Protein AF-A0A3C0ATE6-F1 (afdb_monomer)

Mean predicted aligned error: 11.16 Å

Sequence (190 aa):
MNSSKSEDTSKSQNDAAHDKGTESKNDERPTLEDTAKYHVSAQSYEFDLPQYWQDRVIVQVNGDDVTILSKSYPDTDNPVCSISVSEGPQPQNAGDVATSIMGYVTLGNSHVEVWAHRYPVISAMGMASGQSDLRSDAEYTELTDLQSGGTLDFATSRSTIDGGGSSSDNSAFTIDTWLKDNLVSSIRAK

Foldseek 3Di:
DDDDDDDDDDDDDDDDDDDDDDDDDDPDDDDPVRQVVQWADAQWKIFGAFPLCVVQWDWDHDHQKIFIDGPVCRPFPATLKIKGKAFAQDDDFDDDLFKGFLDWAGPDRIIITIIHGLLLLCVQLVDPPVRVTQPDPVSSQSSLCSLQVNPDGSVVQNVQAHNVSDGPVSRSCSSSVSCCVRTNVGMDTD

pLDDT: mean 81.38, std 22.45, range [28.83, 98.31]

Nearest PDB structures (foldseek):
  2fpo-assembly4_D  TM=6.717E-01  e=5.814E+00  Escherichia coli K-12
  5kcv-assembly1_A  TM=4.196E-01  e=1.787E+00  Homo sapiens
  6m1c-assembly1_A  TM=5.791E-01  e=4.871E+00  Mycobacterium tuberculosis H37Rv
  7nh5-assembly1_A  TM=3.446E-01  e=3.847E+00  Homo sapiens

Structure (mmCIF, N/CA/C/O backbone):
data_AF-A0A3C0ATE6-F1
#
_entry.id   AF-A0A3C0ATE6-F1
#
loop_
_atom_site.group_PDB
_atom_site.id
_atom_site.type_symbol
_atom_site.label_atom_id
_atom_site.label_alt_id
_atom_site.label_comp_id
_atom_site.label_asym_id
_atom_site.label_entity_id
_atom_site.label_seq_id
_atom_site.pdbx_PDB_ins_code
_atom_site.Cartn_x
_atom_site.Cartn_y
_atom_site.Cartn_z
_atom_site.occupancy
_atom_site.B_iso_or_equiv
_atom_site.auth_seq_id
_atom_site.auth_comp_id
_atom_site.auth_asym_id
_atom_site.auth_atom_id
_atom_site.pdbx_PDB_model_num
ATOM 1 N N . MET A 1 1 ? -49.475 -44.911 -62.677 1.00 38.72 1 MET A N 1
ATOM 2 C CA . MET A 1 1 ? -49.400 -46.333 -62.282 1.00 38.72 1 MET A CA 1
ATOM 3 C C . MET A 1 1 ? -48.915 -46.379 -60.846 1.00 38.72 1 MET A C 1
ATOM 5 O O . MET A 1 1 ? -47.929 -45.727 -60.538 1.00 38.72 1 MET A O 1
ATOM 9 N N . ASN A 1 2 ? -49.701 -47.027 -59.988 1.00 28.83 2 ASN A N 1
ATOM 10 C CA . ASN A 1 2 ? -49.488 -47.182 -58.548 1.00 28.83 2 ASN A CA 1
ATOM 11 C C . ASN A 1 2 ? -48.486 -48.308 -58.227 1.00 28.83 2 ASN A C 1
ATOM 13 O O . ASN A 1 2 ? -48.253 -49.161 -59.080 1.00 28.83 2 ASN A O 1
ATOM 17 N N . SER A 1 3 ? -48.085 -48.338 -56.944 1.00 31.28 3 SER A N 1
ATOM 18 C CA . SER A 1 3 ? -47.514 -49.447 -56.141 1.00 31.28 3 SER A CA 1
ATOM 19 C C . SER A 1 3 ? -45.985 -49.538 -56.061 1.00 31.28 3 SER A C 1
ATOM 21 O O . SER A 1 3 ? -45.320 -49.468 -57.081 1.00 31.28 3 SER A O 1
ATOM 23 N N . SER A 1 4 ? -45.343 -49.764 -54.904 1.00 36.06 4 SER A N 1
ATOM 24 C CA . SER A 1 4 ? -45.764 -49.997 -53.502 1.00 36.06 4 SER A CA 1
ATOM 25 C C . SER A 1 4 ? -44.503 -50.038 -52.596 1.00 36.06 4 SER A C 1
ATOM 27 O O . SER A 1 4 ? -43.468 -50.442 -53.106 1.00 36.06 4 SER A O 1
ATOM 29 N N . LYS A 1 5 ? -44.645 -49.667 -51.299 1.00 33.09 5 LYS A N 1
ATOM 30 C CA . LYS A 1 5 ? -44.064 -50.220 -50.023 1.00 33.09 5 LYS A CA 1
ATOM 31 C C . LYS A 1 5 ? -42.644 -50.863 -50.028 1.00 33.09 5 LYS A C 1
ATOM 33 O O . LYS A 1 5 ? -42.325 -51.606 -50.936 1.00 33.09 5 LYS A O 1
ATOM 38 N N . SER A 1 6 ? -41.764 -50.760 -49.019 1.00 35.47 6 SER A N 1
ATOM 39 C CA . SER A 1 6 ? -41.908 -50.660 -47.547 1.00 35.47 6 SER A CA 1
ATOM 40 C C . SER A 1 6 ? -40.532 -50.403 -46.877 1.00 35.47 6 SER A C 1
ATOM 42 O O . SER A 1 6 ? -39.499 -50.546 -47.523 1.00 35.47 6 SER A O 1
ATOM 44 N N . GLU A 1 7 ? -40.580 -50.042 -45.591 1.00 33.47 7 GLU A N 1
ATOM 45 C CA . GLU A 1 7 ? -39.533 -49.736 -44.590 1.00 33.47 7 GLU A CA 1
ATOM 46 C C . GLU A 1 7 ? -38.420 -50.800 -44.407 1.00 33.47 7 GLU A C 1
ATOM 48 O O . GLU A 1 7 ? -38.700 -51.978 -44.609 1.00 33.47 7 GLU A O 1
ATOM 53 N N . ASP A 1 8 ? -37.205 -50.410 -43.961 1.00 32.47 8 ASP A N 1
ATOM 54 C CA . ASP A 1 8 ? -36.683 -50.746 -42.609 1.00 32.47 8 ASP A CA 1
ATOM 55 C C . ASP A 1 8 ? -35.335 -50.050 -42.224 1.00 32.47 8 ASP A C 1
ATOM 57 O O . ASP A 1 8 ? -34.417 -49.905 -43.028 1.00 32.47 8 ASP A O 1
ATOM 61 N N . THR A 1 9 ? -35.305 -49.616 -40.959 1.00 30.70 9 THR A N 1
ATOM 62 C CA . THR A 1 9 ? -34.272 -49.276 -39.943 1.00 30.70 9 THR A CA 1
ATOM 63 C C . THR A 1 9 ? -32.760 -48.981 -40.185 1.00 30.70 9 THR A C 1
ATOM 65 O O . THR A 1 9 ? -31.970 -49.796 -40.643 1.00 30.70 9 THR A O 1
ATOM 68 N N . SER A 1 10 ? -32.353 -47.847 -39.574 1.00 31.83 10 SER A N 1
ATOM 69 C CA . SER A 1 10 ? -31.260 -47.633 -38.583 1.00 31.83 10 SER A CA 1
ATOM 70 C C . SER A 1 10 ? -29.764 -47.803 -38.926 1.00 31.83 10 SER A C 1
ATOM 72 O O . SER A 1 10 ? -29.248 -48.916 -38.919 1.00 31.83 10 SER A O 1
ATOM 74 N N . LYS A 1 11 ? -29.002 -46.688 -38.893 1.00 33.38 11 LYS A N 1
ATOM 75 C CA . LYS A 1 11 ? -27.969 -46.425 -37.852 1.00 33.38 11 LYS A CA 1
ATOM 76 C C . LYS A 1 11 ? -27.355 -45.014 -37.917 1.00 33.38 11 LYS A C 1
ATOM 78 O O . LYS A 1 11 ? -27.115 -44.476 -38.989 1.00 33.38 11 LYS A O 1
ATOM 83 N N . SER A 1 12 ? -27.110 -44.475 -36.721 1.00 32.69 12 SER A N 1
ATOM 84 C CA . SER A 1 12 ? -26.551 -43.167 -36.354 1.00 32.69 12 SER A CA 1
ATOM 85 C C . SER A 1 12 ? -25.208 -42.798 -36.983 1.00 32.69 12 SER A C 1
ATOM 87 O O . SER A 1 12 ? -24.355 -43.668 -37.121 1.00 32.69 12 SER A O 1
ATOM 89 N N . GLN A 1 13 ? -24.958 -41.489 -37.114 1.00 37.25 13 GLN A N 1
ATOM 90 C CA . GLN A 1 13 ? -23.873 -40.808 -36.388 1.00 37.25 13 GLN A CA 1
ATOM 91 C C . GLN A 1 13 ? -24.081 -39.281 -36.378 1.00 37.25 13 GLN A C 1
ATOM 93 O O . GLN A 1 13 ? -24.443 -38.682 -37.386 1.00 37.25 13 GLN A O 1
ATOM 98 N N . ASN A 1 14 ? -23.927 -38.713 -35.179 1.00 34.38 14 ASN A N 1
ATOM 99 C CA . ASN A 1 14 ? -24.046 -37.301 -34.812 1.00 34.38 14 ASN A CA 1
ATOM 100 C C . ASN A 1 14 ? -22.953 -36.445 -35.475 1.00 34.38 14 ASN A C 1
ATOM 102 O O . ASN A 1 14 ? -21.889 -36.974 -35.776 1.00 34.38 14 ASN A O 1
ATOM 106 N N . ASP A 1 15 ? -23.181 -35.133 -35.623 1.00 34.69 15 ASP A N 1
ATOM 107 C CA . ASP A 1 15 ? -22.420 -34.137 -34.847 1.00 34.69 15 ASP A CA 1
ATOM 108 C C . ASP A 1 15 ? -22.812 -32.674 -35.135 1.00 34.69 15 ASP A C 1
ATOM 110 O O . ASP A 1 15 ? -23.184 -32.295 -36.244 1.00 34.69 15 ASP A O 1
ATOM 114 N N . ALA A 1 16 ? -22.640 -31.877 -34.073 1.00 34.94 16 ALA A N 1
ATOM 115 C CA . ALA A 1 16 ? -22.492 -30.422 -34.005 1.00 34.94 16 ALA A CA 1
ATOM 116 C C . ALA A 1 16 ? -23.750 -29.533 -34.124 1.00 34.94 16 ALA A C 1
ATOM 118 O O . ALA A 1 16 ? -23.984 -28.852 -35.122 1.00 34.94 16 ALA A O 1
ATOM 119 N N . ALA A 1 17 ? -24.478 -29.419 -33.007 1.00 38.34 17 ALA A N 1
ATOM 120 C CA . ALA A 1 17 ? -25.226 -28.208 -32.676 1.00 38.34 17 ALA A CA 1
ATOM 121 C C . ALA A 1 17 ? -24.254 -27.140 -32.138 1.00 38.34 17 ALA A C 1
ATOM 123 O O . ALA A 1 17 ? -23.516 -27.380 -31.183 1.00 38.34 17 ALA A O 1
ATOM 124 N N . HIS A 1 18 ? -24.244 -25.970 -32.774 1.00 35.81 18 HIS A N 1
ATOM 125 C CA . HIS A 1 18 ? -23.476 -24.801 -32.359 1.00 35.81 18 HIS A CA 1
ATOM 126 C C . HIS A 1 18 ? -24.368 -23.943 -31.450 1.00 35.81 18 HIS A C 1
ATOM 128 O O . HIS A 1 18 ? -25.185 -23.167 -31.941 1.00 35.81 18 HIS A O 1
ATOM 134 N N . ASP A 1 19 ? -24.246 -24.126 -30.135 1.00 37.75 19 ASP A N 1
ATOM 135 C CA . ASP A 1 19 ? -24.840 -23.240 -29.133 1.00 37.75 19 ASP A CA 1
ATOM 136 C C . ASP A 1 19 ? -23.789 -22.205 -28.712 1.00 37.75 19 ASP A C 1
ATOM 138 O O . ASP A 1 19 ? -22.764 -22.542 -28.116 1.00 37.75 19 ASP A O 1
ATOM 142 N N . LYS A 1 20 ? -24.000 -20.943 -29.093 1.00 37.31 20 LYS A N 1
ATOM 143 C CA . LYS A 1 20 ? -23.197 -19.815 -28.612 1.00 37.31 20 LYS A CA 1
ATOM 144 C C . LYS A 1 20 ? -23.871 -19.247 -27.370 1.00 37.31 20 LYS A C 1
ATOM 146 O O . LYS A 1 20 ? -24.631 -18.282 -27.451 1.00 37.31 20 LYS A O 1
ATOM 151 N N . GLY A 1 21 ? -23.530 -19.830 -26.223 1.00 31.42 21 GLY A N 1
ATOM 152 C CA . GLY A 1 21 ? -23.703 -19.197 -24.923 1.00 31.42 21 GLY A CA 1
ATOM 153 C C . GLY A 1 21 ? -22.921 -17.886 -24.889 1.00 31.42 21 GLY A C 1
ATOM 154 O O . GLY A 1 21 ? -21.708 -17.855 -25.085 1.00 31.42 21 GLY A O 1
ATOM 155 N N . THR A 1 22 ? -23.643 -16.788 -24.706 1.00 37.97 22 THR A N 1
ATOM 156 C CA . THR A 1 22 ? -23.067 -15.470 -24.446 1.00 37.97 22 THR A CA 1
ATOM 157 C C . THR A 1 22 ? -22.770 -15.425 -22.950 1.00 37.97 22 THR A C 1
ATOM 159 O O . THR A 1 22 ? -23.700 -15.395 -22.149 1.00 37.97 22 THR A O 1
ATOM 162 N N . GLU A 1 23 ? -21.494 -15.500 -22.568 1.00 39.03 23 GLU A N 1
ATOM 163 C CA . GLU A 1 23 ? -21.057 -15.321 -21.180 1.00 39.03 23 GLU A CA 1
ATOM 164 C C . GLU A 1 23 ? -21.339 -13.879 -20.745 1.00 39.03 23 GLU A C 1
ATOM 166 O O . GLU A 1 23 ? -20.642 -12.932 -21.116 1.00 39.03 23 GLU A O 1
ATOM 171 N N . SER A 1 24 ? -22.404 -13.712 -19.963 1.00 40.03 24 SER A N 1
ATOM 172 C CA . SER A 1 24 ? -22.599 -12.533 -19.128 1.00 40.03 24 SER A CA 1
ATOM 173 C C . SER A 1 24 ? -21.487 -12.493 -18.084 1.00 40.03 24 SER A C 1
ATOM 175 O O . SER A 1 24 ? -21.339 -13.423 -17.294 1.00 40.03 24 SER A O 1
ATOM 177 N N . LYS A 1 25 ? -20.719 -11.402 -18.069 1.00 42.59 25 LYS A N 1
ATOM 178 C CA . LYS A 1 25 ? -19.847 -11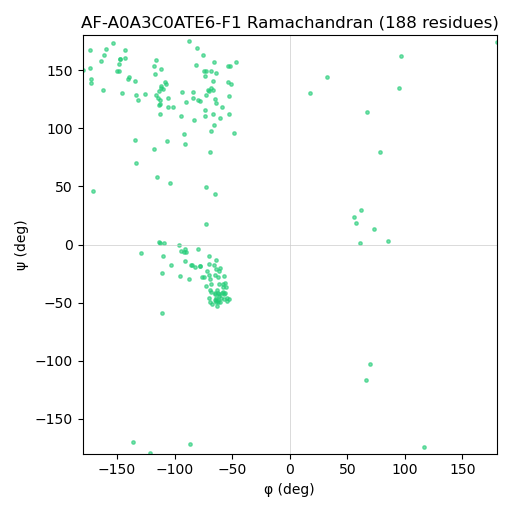.053 -16.946 1.00 42.59 25 LYS A CA 1
ATOM 179 C C . LYS A 1 25 ? -20.728 -10.866 -15.710 1.00 42.59 25 LYS A C 1
ATOM 181 O O . LYS A 1 25 ? -21.499 -9.911 -15.650 1.00 42.59 25 LYS A O 1
ATOM 186 N N . ASN A 1 26 ? -20.651 -11.799 -14.767 1.00 41.31 26 ASN A N 1
ATOM 187 C CA . ASN A 1 26 ? -21.273 -11.647 -13.461 1.00 41.31 26 ASN A CA 1
ATOM 188 C C . ASN A 1 26 ? -20.455 -10.637 -12.646 1.00 41.31 26 ASN A C 1
ATOM 190 O O . ASN A 1 26 ? -19.341 -10.939 -12.228 1.00 41.31 26 ASN A O 1
ATOM 194 N N . ASP A 1 27 ? -21.029 -9.460 -12.400 1.00 49.81 27 ASP A N 1
ATOM 195 C CA . ASP A 1 27 ? -20.698 -8.646 -11.227 1.00 49.81 27 ASP A CA 1
ATOM 196 C C . ASP A 1 27 ? -21.244 -9.377 -9.987 1.00 49.81 27 ASP A C 1
ATOM 198 O O . ASP A 1 27 ? -22.347 -9.102 -9.504 1.00 49.81 27 ASP A O 1
ATOM 202 N N . GLU A 1 28 ? -20.519 -10.388 -9.508 1.00 48.12 28 GLU A N 1
ATOM 203 C CA . GLU A 1 28 ? -20.866 -11.088 -8.272 1.00 48.12 28 GLU A CA 1
ATOM 204 C C . GLU A 1 28 ? -20.544 -10.196 -7.069 1.00 48.12 28 GLU A C 1
ATOM 206 O O . GLU A 1 28 ? -19.393 -9.849 -6.806 1.00 48.12 28 GLU A O 1
ATOM 211 N N . ARG A 1 29 ? -21.588 -9.804 -6.328 1.00 54.31 29 ARG A N 1
ATOM 212 C CA . ARG A 1 29 ? -21.411 -9.176 -5.015 1.00 54.31 29 ARG A CA 1
ATOM 213 C C . ARG A 1 29 ? -20.819 -10.218 -4.056 1.00 54.31 29 ARG A C 1
ATOM 215 O O . ARG A 1 29 ? -21.373 -11.317 -4.000 1.00 54.31 29 ARG A O 1
ATOM 222 N N . PRO A 1 30 ? -19.771 -9.881 -3.283 1.00 54.59 30 PRO A N 1
ATOM 223 C CA . PRO A 1 30 ? -19.161 -10.806 -2.331 1.00 54.59 30 PRO A CA 1
ATOM 224 C C . PRO A 1 30 ? -20.200 -11.387 -1.362 1.00 54.59 30 PRO A C 1
ATOM 226 O O . PRO A 1 30 ? -21.095 -10.665 -0.906 1.00 54.59 30 PRO A O 1
ATOM 229 N N . THR A 1 31 ? -20.098 -12.678 -1.037 1.00 53.50 31 THR A N 1
ATOM 230 C CA . THR A 1 31 ? -20.972 -13.301 -0.030 1.00 53.50 31 THR A CA 1
ATOM 231 C C . THR A 1 31 ? -20.558 -12.895 1.391 1.00 53.50 31 THR A C 1
ATOM 233 O O . THR A 1 31 ? -19.443 -12.429 1.613 1.00 53.50 31 THR A O 1
ATOM 236 N N . LEU A 1 32 ? -21.441 -13.087 2.383 1.00 54.31 32 LEU A N 1
ATOM 237 C CA . LEU A 1 32 ? -21.128 -12.789 3.792 1.00 54.31 32 LEU A CA 1
ATOM 238 C C . LEU A 1 32 ? -19.949 -13.626 4.328 1.00 54.31 32 LEU A C 1
ATOM 240 O O . LEU A 1 32 ? -19.160 -13.147 5.144 1.00 54.31 32 LEU A O 1
ATOM 244 N N . GLU A 1 33 ? -19.810 -14.867 3.856 1.00 52.78 33 GLU A N 1
ATOM 245 C CA . GLU A 1 33 ? -18.693 -15.747 4.217 1.00 52.78 33 GLU A CA 1
ATOM 246 C C . GLU A 1 33 ? -17.382 -15.297 3.560 1.00 52.78 33 GLU A C 1
ATOM 248 O O . GLU A 1 33 ? -16.335 -15.335 4.211 1.00 52.78 33 GLU A O 1
ATOM 253 N N . ASP A 1 34 ? -17.445 -14.788 2.325 1.00 51.72 34 ASP A N 1
ATOM 254 C CA . ASP A 1 34 ? -16.293 -14.167 1.669 1.00 51.72 34 ASP A CA 1
ATOM 255 C C . ASP A 1 34 ? -15.880 -12.902 2.426 1.00 51.72 34 ASP A C 1
ATOM 257 O O . ASP A 1 34 ? -14.724 -12.776 2.812 1.00 51.72 34 ASP A O 1
ATOM 261 N N . THR A 1 35 ? -16.816 -12.011 2.774 1.00 55.50 35 THR A N 1
ATOM 262 C CA . THR A 1 35 ? -16.484 -10.803 3.553 1.00 55.50 35 THR A CA 1
ATOM 263 C C . THR A 1 35 ? -15.832 -11.118 4.899 1.00 55.50 35 THR A C 1
ATOM 265 O O . THR A 1 35 ? -14.900 -10.426 5.290 1.00 55.50 35 THR A O 1
ATO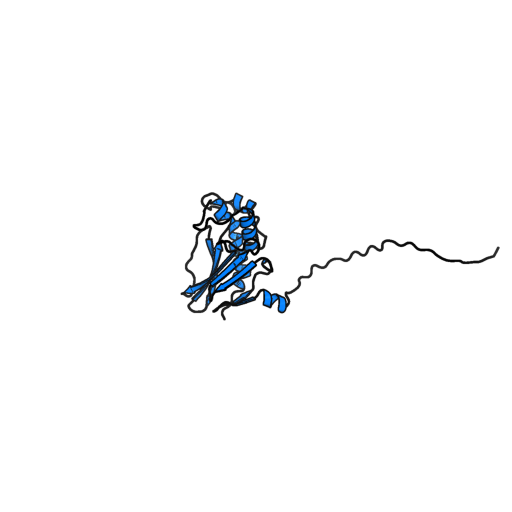M 268 N N . ALA A 1 36 ? -16.236 -12.191 5.588 1.00 58.16 36 ALA A N 1
ATOM 269 C CA . ALA A 1 36 ? -15.652 -12.563 6.878 1.00 58.16 36 ALA A CA 1
ATOM 270 C C . ALA A 1 36 ? -14.199 -13.065 6.773 1.00 58.16 36 ALA A C 1
ATOM 272 O O . ALA A 1 36 ? -13.425 -12.873 7.708 1.00 58.16 36 ALA A O 1
ATOM 273 N N . LYS A 1 37 ? -13.803 -13.682 5.649 1.00 65.62 37 LYS A N 1
ATOM 274 C CA . LYS A 1 37 ? -12.405 -14.087 5.399 1.00 65.62 37 LYS A CA 1
ATOM 275 C C . LYS A 1 37 ? -11.474 -12.912 5.119 1.00 65.62 37 LYS A C 1
ATOM 277 O O . LYS A 1 37 ? -10.266 -13.047 5.296 1.00 65.62 37 LYS A O 1
ATOM 282 N N . TYR A 1 38 ? -12.028 -11.794 4.669 1.00 84.19 38 TYR A N 1
ATOM 283 C CA . TYR A 1 38 ? -11.270 -10.611 4.268 1.00 84.19 38 TYR A CA 1
ATOM 284 C C . TYR A 1 38 ? -11.427 -9.453 5.250 1.00 84.19 38 TYR A C 1
ATOM 286 O O . TYR A 1 38 ? -10.830 -8.400 5.052 1.00 84.19 38 TYR A O 1
ATOM 294 N N . HIS A 1 39 ? -12.182 -9.663 6.325 1.00 95.19 39 HIS A N 1
ATOM 295 C CA . HIS A 1 39 ? -12.329 -8.714 7.406 1.00 95.19 39 HIS A CA 1
ATOM 296 C C . HIS A 1 39 ? -11.176 -8.843 8.409 1.00 95.19 39 HIS A C 1
ATOM 298 O O . HIS A 1 39 ? -10.922 -9.920 8.953 1.00 95.19 39 HIS A O 1
ATOM 304 N N . VAL A 1 40 ? -10.492 -7.735 8.686 1.00 96.38 40 VAL A N 1
ATOM 305 C CA . VAL A 1 40 ? -9.402 -7.649 9.660 1.00 96.38 40 VAL A CA 1
ATOM 306 C C . VAL A 1 40 ? -9.847 -6.769 10.820 1.00 96.38 40 VAL A C 1
ATOM 308 O O . VAL A 1 40 ? -10.201 -5.608 10.638 1.00 96.38 40 VAL A O 1
ATOM 311 N N . SER A 1 41 ? -9.778 -7.311 12.034 1.00 96.81 41 SER A N 1
ATOM 312 C CA . SER A 1 41 ? -10.093 -6.585 13.265 1.00 96.81 41 SER A CA 1
ATOM 313 C C . SER A 1 41 ? -8.827 -6.406 14.106 1.00 96.81 41 SER A C 1
ATOM 315 O O . SER A 1 41 ? -8.334 -7.377 14.684 1.00 96.81 41 SER A O 1
ATOM 317 N N . ALA A 1 42 ? -8.360 -5.164 14.234 1.00 97.38 42 ALA A N 1
ATOM 318 C CA . ALA A 1 42 ? -7.327 -4.745 15.178 1.00 97.38 42 ALA A CA 1
ATOM 319 C C . ALA A 1 42 ? -7.947 -4.393 16.551 1.00 97.38 42 ALA A C 1
ATOM 321 O O . ALA A 1 42 ? -9.126 -4.670 16.823 1.00 97.38 42 ALA A O 1
ATOM 322 N N . GLN A 1 43 ? -7.152 -3.825 17.460 1.00 97.31 43 GLN A N 1
ATOM 323 C CA . GLN A 1 43 ? -7.611 -3.482 18.808 1.00 97.31 43 GLN A CA 1
ATOM 324 C C . GLN A 1 43 ? -8.658 -2.352 18.799 1.00 97.31 43 GLN A C 1
ATOM 326 O O . GLN A 1 43 ? -9.731 -2.533 19.377 1.00 97.31 43 GLN A O 1
ATOM 331 N N . SER A 1 44 ? -8.380 -1.229 18.135 1.00 97.00 44 SER A N 1
ATOM 332 C CA . SER A 1 44 ? -9.217 -0.013 18.132 1.00 97.00 44 SER A CA 1
ATOM 333 C C . SER A 1 44 ? -9.929 0.274 16.805 1.00 97.00 44 SER A C 1
ATOM 335 O O . SER A 1 44 ? -10.810 1.132 16.746 1.00 97.00 44 SER A O 1
ATOM 337 N N . TYR A 1 45 ? -9.581 -0.453 15.746 1.00 97.81 45 TYR A N 1
ATOM 338 C CA . TYR A 1 45 ? -10.171 -0.303 14.421 1.00 97.81 45 TYR A CA 1
ATOM 339 C C . TYR A 1 45 ? -10.320 -1.651 13.723 1.00 97.81 45 TYR A C 1
ATOM 341 O O . TYR A 1 45 ? -9.772 -2.674 14.138 1.00 97.81 45 TYR A O 1
ATOM 349 N N . GLU A 1 46 ? -11.081 -1.647 12.646 1.00 97.94 46 GLU A N 1
ATOM 350 C CA . GLU A 1 46 ? -11.255 -2.785 11.761 1.00 97.94 46 GLU A CA 1
ATOM 351 C C . GL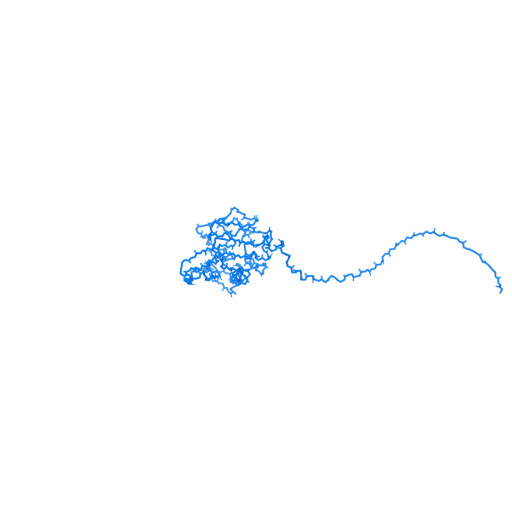U A 1 46 ? -11.363 -2.301 10.313 1.00 97.94 46 GLU A C 1
ATOM 353 O O . GLU A 1 46 ? -11.604 -1.119 10.059 1.00 97.94 46 GLU A O 1
ATOM 358 N N . PHE A 1 47 ? -11.133 -3.192 9.358 1.00 97.44 47 PHE A N 1
ATOM 359 C CA . PHE A 1 47 ? -11.153 -2.869 7.935 1.00 97.44 47 PHE A CA 1
ATOM 360 C C . PHE A 1 47 ? -11.355 -4.125 7.093 1.00 97.44 47 PHE A C 1
ATOM 362 O O . PHE A 1 47 ? -11.255 -5.245 7.595 1.00 97.44 47 PHE A O 1
ATOM 369 N N . ASP A 1 48 ? -11.636 -3.935 5.810 1.00 96.31 48 ASP A N 1
ATOM 370 C CA . ASP A 1 48 ? -11.795 -5.032 4.861 1.00 96.31 48 ASP A CA 1
ATOM 371 C C . ASP A 1 48 ? -10.639 -4.994 3.859 1.00 96.31 48 ASP A C 1
ATOM 373 O O . ASP A 1 48 ? -10.261 -3.935 3.358 1.00 96.31 48 ASP A O 1
ATOM 377 N N . LEU A 1 49 ? -10.035 -6.149 3.583 1.00 96.50 49 LEU A N 1
ATOM 378 C CA . LEU A 1 49 ? -8.961 -6.240 2.602 1.00 96.50 49 LEU A CA 1
ATOM 379 C C . LEU A 1 49 ? -9.508 -5.946 1.196 1.00 96.50 49 LEU A C 1
ATOM 381 O O . LEU A 1 49 ? -10.582 -6.449 0.843 1.00 96.50 49 LEU A O 1
ATOM 385 N N . PRO A 1 50 ? -8.749 -5.221 0.352 1.00 95.94 50 PRO A N 1
ATOM 386 C CA . PRO A 1 50 ? -9.070 -5.071 -1.059 1.00 95.94 50 PRO A CA 1
ATOM 387 C C . PRO A 1 50 ? -9.319 -6.424 -1.728 1.00 95.94 50 PRO A C 1
ATOM 389 O O . PRO A 1 50 ? -8.546 -7.368 -1.549 1.00 95.94 50 PRO A O 1
ATOM 392 N N . GLN A 1 51 ? -10.344 -6.508 -2.580 1.00 93.00 51 GLN A N 1
ATOM 393 C CA . GLN A 1 51 ? -10.664 -7.745 -3.302 1.00 93.00 51 GLN A CA 1
ATOM 394 C C . GLN A 1 51 ? -9.472 -8.266 -4.128 1.00 93.00 51 GLN A C 1
ATOM 396 O O . GLN A 1 51 ? -9.265 -9.469 -4.238 1.00 93.00 51 GLN A O 1
ATOM 401 N N . TYR A 1 52 ? -8.638 -7.370 -4.663 1.00 96.25 52 TYR A N 1
ATOM 402 C CA . TYR A 1 52 ? -7.445 -7.747 -5.427 1.00 96.25 52 TYR A CA 1
ATOM 403 C C . TYR A 1 52 ? -6.383 -8.497 -4.598 1.00 96.25 52 TYR A C 1
ATOM 405 O O . TYR A 1 52 ? -5.534 -9.193 -5.153 1.00 96.25 52 TYR A O 1
ATOM 413 N N . TRP A 1 53 ? -6.414 -8.369 -3.270 1.00 96.56 53 TRP A N 1
ATOM 414 C CA . TRP A 1 53 ? -5.470 -9.020 -2.355 1.00 96.56 53 TRP A CA 1
ATOM 415 C C . TRP A 1 53 ? -5.928 -10.397 -1.882 1.00 96.56 53 TRP A C 1
ATOM 417 O O . TRP A 1 53 ? -5.161 -11.096 -1.212 1.00 96.56 53 TRP A O 1
ATOM 427 N N . GLN A 1 54 ? -7.155 -10.801 -2.217 1.00 89.44 54 GLN A N 1
ATOM 428 C CA . GLN A 1 54 ? -7.718 -12.079 -1.793 1.00 89.44 54 GLN A CA 1
ATOM 429 C C . GLN A 1 54 ? -6.778 -13.234 -2.157 1.00 89.44 54 GLN A C 1
ATOM 431 O O . GLN A 1 54 ? -6.302 -13.338 -3.283 1.00 89.44 54 GLN A O 1
ATOM 436 N N . ASP A 1 55 ? -6.466 -14.067 -1.162 1.00 90.69 55 ASP A N 1
ATOM 437 C CA . ASP A 1 55 ? -5.548 -15.215 -1.240 1.00 90.69 55 ASP A CA 1
ATOM 438 C C . ASP A 1 55 ? -4.082 -14.914 -1.615 1.00 90.69 55 ASP A C 1
ATOM 440 O O . ASP A 1 55 ? -3.260 -15.841 -1.646 1.00 90.69 55 ASP A O 1
ATOM 444 N N . ARG A 1 56 ? -3.726 -13.638 -1.816 1.00 96.12 56 ARG A N 1
ATOM 445 C CA . ARG A 1 56 ? -2.382 -13.177 -2.200 1.00 96.12 56 ARG A CA 1
ATOM 446 C C . ARG A 1 56 ? -1.573 -12.577 -1.060 1.00 96.12 56 ARG A C 1
ATOM 448 O O . ARG A 1 56 ? -0.354 -12.485 -1.181 1.00 96.12 56 ARG A O 1
ATOM 455 N N . VAL A 1 57 ? -2.220 -12.185 0.035 1.00 96.44 57 VAL A N 1
ATOM 456 C CA . VAL A 1 57 ? -1.553 -11.539 1.174 1.00 96.44 57 VAL A CA 1
ATOM 457 C C . VAL A 1 57 ? -1.627 -12.369 2.451 1.00 96.44 57 VAL A C 1
ATOM 459 O O . VAL A 1 57 ? -2.491 -13.232 2.617 1.00 96.44 57 VAL A O 1
ATOM 462 N N . ILE A 1 58 ? -0.704 -12.086 3.364 1.00 94.56 58 ILE A N 1
ATOM 463 C CA . ILE A 1 58 ? -0.714 -12.540 4.753 1.00 94.56 58 ILE A CA 1
ATOM 464 C C . ILE A 1 58 ? -0.908 -11.303 5.627 1.00 94.56 58 ILE A C 1
ATOM 466 O O . ILE A 1 58 ? -0.213 -10.305 5.450 1.00 94.56 58 ILE A O 1
ATOM 470 N N . VAL A 1 59 ? -1.838 -11.381 6.577 1.00 95.25 59 VAL A N 1
ATOM 471 C CA . VAL A 1 59 ? -2.102 -10.310 7.543 1.00 95.25 59 VAL A CA 1
ATOM 472 C C . VAL A 1 59 ? -1.539 -10.710 8.898 1.00 95.25 59 VAL A C 1
ATOM 474 O O . VAL A 1 59 ? -1.869 -11.775 9.421 1.00 95.25 59 VAL A O 1
ATOM 477 N N . GLN A 1 60 ? -0.709 -9.849 9.475 1.00 95.06 60 GLN A N 1
ATOM 478 C CA . GLN A 1 60 ? -0.196 -9.988 10.834 1.00 95.06 60 GLN A CA 1
ATOM 479 C C . GLN A 1 60 ? -0.779 -8.866 11.690 1.00 95.06 60 GLN A C 1
ATOM 481 O O . GLN A 1 60 ? -0.583 -7.699 11.371 1.00 95.06 60 GLN A O 1
ATOM 486 N N . VAL A 1 61 ? -1.498 -9.214 12.759 1.00 96.62 61 VAL A N 1
ATOM 487 C CA . VAL A 1 61 ? -2.128 -8.251 13.678 1.00 96.62 61 VAL A CA 1
ATOM 488 C C . VAL A 1 61 ? -1.468 -8.357 15.049 1.00 96.62 61 VAL A C 1
ATOM 490 O O . VAL A 1 61 ? -1.431 -9.441 15.635 1.00 96.62 61 VAL A O 1
ATOM 493 N N . ASN A 1 62 ? -0.988 -7.235 15.578 1.00 96.56 62 ASN A N 1
ATOM 494 C CA . ASN A 1 62 ? -0.432 -7.101 16.919 1.00 96.56 62 ASN A CA 1
ATOM 495 C C . ASN A 1 62 ? -0.999 -5.843 17.599 1.00 96.56 62 ASN A C 1
ATOM 497 O O . ASN A 1 62 ? -0.450 -4.751 17.486 1.00 96.56 62 ASN A O 1
ATOM 501 N N . GLY A 1 63 ? -2.120 -5.995 18.308 1.00 97.06 63 GLY A N 1
ATOM 502 C CA . GLY A 1 63 ? -2.817 -4.853 18.902 1.00 97.06 63 GLY A CA 1
ATOM 503 C C . GLY A 1 63 ? -3.386 -3.931 17.822 1.00 97.06 63 GLY A C 1
ATOM 504 O O . GLY A 1 63 ? -4.270 -4.346 17.073 1.00 97.06 63 GLY A O 1
ATOM 505 N N . ASP A 1 64 ? -2.894 -2.693 17.770 1.00 97.50 64 ASP A N 1
ATOM 506 C CA . ASP A 1 64 ? -3.242 -1.696 16.748 1.00 97.50 64 ASP A CA 1
ATOM 507 C C . ASP A 1 64 ? -2.255 -1.655 15.567 1.00 97.50 64 ASP A C 1
ATOM 509 O O . ASP A 1 64 ? -2.524 -0.980 14.572 1.00 97.50 64 ASP A O 1
ATOM 513 N N . ASP A 1 65 ? -1.160 -2.415 15.639 1.00 97.50 65 ASP A N 1
ATOM 514 C CA . ASP A 1 65 ? -0.196 -2.549 14.551 1.00 97.50 65 ASP A CA 1
ATOM 515 C C . ASP A 1 65 ? -0.586 -3.723 13.649 1.00 97.50 65 ASP A C 1
ATOM 517 O O . ASP A 1 65 ? -0.710 -4.869 14.095 1.00 97.50 65 ASP A O 1
ATOM 521 N N . VAL A 1 66 ? -0.775 -3.447 12.363 1.00 97.81 66 VAL A N 1
ATOM 522 C CA . VAL A 1 66 ? -1.102 -4.442 11.343 1.00 97.81 66 VAL A CA 1
ATOM 523 C C . VAL A 1 66 ? -0.106 -4.356 10.197 1.00 97.81 66 VAL A C 1
ATOM 525 O O . VAL A 1 66 ? 0.109 -3.296 9.616 1.00 97.81 66 VAL A O 1
ATOM 528 N N . THR A 1 67 ? 0.465 -5.496 9.823 1.00 96.50 67 THR A N 1
ATOM 529 C CA . THR A 1 67 ? 1.388 -5.619 8.691 1.00 96.50 67 THR A CA 1
ATOM 530 C C . THR A 1 67 ? 0.774 -6.514 7.624 1.00 96.50 67 THR A C 1
ATOM 532 O O . THR A 1 67 ? 0.339 -7.632 7.916 1.00 96.50 67 THR A O 1
ATOM 535 N N . ILE A 1 68 ? 0.754 -6.034 6.379 1.00 97.06 68 ILE A N 1
ATOM 536 C CA . ILE A 1 68 ? 0.287 -6.786 5.212 1.00 97.06 68 ILE A CA 1
ATOM 537 C C . ILE A 1 68 ? 1.498 -7.213 4.386 1.00 97.06 68 ILE A C 1
ATOM 539 O O . ILE A 1 68 ? 2.238 -6.374 3.876 1.00 97.06 68 ILE A O 1
ATOM 543 N N . LEU A 1 69 ? 1.693 -8.519 4.235 1.00 95.75 69 LEU A N 1
ATOM 544 C CA . LEU A 1 69 ? 2.814 -9.114 3.505 1.00 95.75 69 LE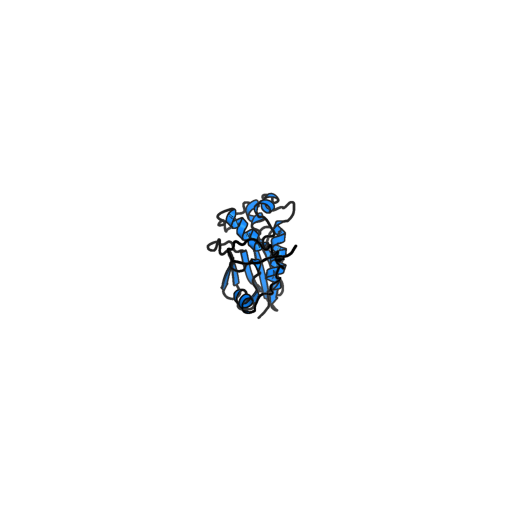U A CA 1
ATOM 545 C C . LEU A 1 69 ? 2.325 -9.804 2.231 1.00 95.75 69 LEU A C 1
ATOM 547 O O . LEU A 1 69 ? 1.213 -10.336 2.199 1.00 95.75 69 LEU A O 1
ATOM 551 N N . SER A 1 70 ? 3.167 -9.863 1.198 1.00 95.62 70 SER A N 1
ATOM 552 C CA . SER A 1 70 ? 2.905 -10.746 0.059 1.00 95.62 70 SER A CA 1
ATOM 553 C C . SER A 1 70 ? 3.050 -12.201 0.499 1.00 95.62 70 SER A C 1
ATOM 555 O O . SER A 1 70 ? 4.026 -12.582 1.141 1.00 95.62 70 SER A O 1
ATOM 557 N N . LYS A 1 71 ? 2.109 -13.058 0.108 1.00 95.38 71 LYS A N 1
ATOM 558 C CA . LYS A 1 71 ? 2.208 -14.504 0.334 1.00 95.38 71 LYS A CA 1
ATOM 559 C C . LYS A 1 71 ? 3.290 -15.156 -0.532 1.00 95.38 71 LYS A C 1
ATOM 561 O O . LYS A 1 71 ? 3.823 -16.194 -0.149 1.00 95.38 71 LYS A O 1
ATOM 566 N N . SER A 1 72 ? 3.608 -14.554 -1.680 1.00 94.69 72 SER A N 1
ATOM 567 C CA . SER A 1 72 ? 4.682 -14.996 -2.581 1.00 94.69 72 SER A CA 1
ATOM 568 C C . SER A 1 72 ? 6.069 -14.658 -2.027 1.00 94.69 72 SER A C 1
ATOM 570 O O . SER A 1 72 ? 7.030 -15.375 -2.302 1.00 94.69 72 SER A O 1
ATOM 572 N N . TYR A 1 73 ? 6.156 -13.602 -1.213 1.00 91.12 73 TYR A N 1
ATOM 573 C CA . TYR A 1 73 ? 7.381 -13.143 -0.556 1.00 91.12 73 TYR A CA 1
ATOM 574 C C . TYR A 1 73 ? 7.110 -12.845 0.932 1.00 91.12 73 TYR A C 1
ATOM 576 O O . TYR A 1 73 ? 7.087 -11.683 1.329 1.00 91.12 73 TYR A O 1
ATOM 584 N N . PRO A 1 74 ? 6.866 -13.884 1.759 1.00 85.31 74 PRO A N 1
ATOM 585 C CA . PRO A 1 74 ? 6.391 -13.716 3.137 1.00 85.31 74 PRO A CA 1
ATOM 586 C C . PRO A 1 74 ? 7.503 -13.415 4.156 1.00 85.31 74 PRO A C 1
ATOM 588 O O . PRO A 1 74 ? 7.214 -12.931 5.245 1.00 85.31 74 PRO A O 1
ATOM 591 N N . ASP A 1 75 ? 8.762 -13.710 3.814 1.00 69.06 75 ASP A N 1
ATOM 592 C CA . ASP A 1 75 ? 9.925 -13.630 4.712 1.00 69.06 75 ASP A CA 1
ATOM 593 C C . ASP A 1 75 ? 10.779 -12.388 4.425 1.00 69.06 75 ASP A C 1
ATOM 595 O O . ASP A 1 75 ? 11.980 -12.499 4.120 1.00 69.06 75 ASP A O 1
ATOM 599 N N . THR A 1 76 ? 10.150 -11.214 4.404 1.00 66.25 76 THR A N 1
ATOM 600 C CA . THR A 1 76 ? 10.816 -9.972 4.005 1.00 66.25 76 THR A CA 1
ATOM 601 C C . THR A 1 76 ? 10.372 -8.820 4.902 1.00 66.25 76 THR A C 1
ATOM 603 O O . THR A 1 76 ? 9.205 -8.718 5.276 1.00 66.25 76 THR A O 1
ATOM 606 N N . ASP A 1 77 ? 11.306 -7.925 5.228 1.00 79.12 77 ASP A N 1
ATOM 607 C CA . ASP A 1 77 ? 11.033 -6.669 5.944 1.00 79.12 77 ASP A CA 1
ATOM 608 C C . ASP A 1 77 ? 10.315 -5.635 5.043 1.00 79.12 77 ASP A C 1
ATOM 610 O O . ASP A 1 77 ? 10.312 -4.439 5.334 1.00 79.12 77 ASP A O 1
ATOM 614 N N . ASN A 1 78 ? 9.722 -6.089 3.929 1.00 87.12 78 ASN A N 1
ATOM 615 C CA . ASN A 1 78 ? 9.151 -5.281 2.857 1.00 87.12 78 ASN A CA 1
ATOM 616 C C . ASN A 1 78 ? 7.641 -5.552 2.736 1.00 87.12 78 ASN A C 1
ATOM 618 O O . ASN A 1 78 ? 7.211 -6.347 1.895 1.00 87.12 78 ASN A O 1
ATOM 622 N N . PRO A 1 79 ? 6.816 -4.912 3.577 1.00 93.44 79 PRO A N 1
ATOM 623 C CA . PRO A 1 79 ? 5.380 -5.119 3.548 1.00 93.44 79 PRO A CA 1
ATOM 624 C C . PRO A 1 79 ? 4.721 -4.427 2.354 1.00 93.44 79 PRO A C 1
ATOM 626 O O . PRO A 1 79 ? 5.106 -3.333 1.954 1.00 93.44 79 PRO A O 1
ATOM 629 N N . VAL A 1 80 ? 3.623 -5.007 1.864 1.00 96.31 80 VAL A N 1
ATOM 630 C CA . VAL A 1 80 ? 2.713 -4.330 0.926 1.00 96.31 80 VAL A CA 1
ATOM 631 C C . VAL A 1 80 ? 2.263 -2.993 1.524 1.00 96.31 80 VAL A C 1
ATOM 633 O O . VAL A 1 80 ? 2.307 -1.962 0.855 1.00 96.31 80 VAL A O 1
ATOM 636 N N . CYS A 1 81 ? 1.875 -3.006 2.799 1.00 97.44 81 CYS A N 1
ATOM 637 C CA . CYS A 1 81 ? 1.678 -1.817 3.620 1.00 97.44 81 CYS A CA 1
ATOM 638 C C . CYS A 1 81 ? 1.698 -2.187 5.109 1.00 97.44 81 CYS A C 1
ATOM 640 O O . CYS A 1 81 ? 1.482 -3.345 5.484 1.00 97.44 81 CYS A O 1
ATOM 642 N N . SER A 1 82 ? 1.887 -1.186 5.960 1.00 97.12 82 SER A N 1
ATOM 643 C CA . SER A 1 82 ? 1.643 -1.271 7.398 1.00 97.12 82 SER A CA 1
ATOM 644 C C . SER A 1 82 ? 0.550 -0.292 7.811 1.00 97.12 82 SER A C 1
ATOM 646 O O . SER A 1 82 ? 0.302 0.718 7.150 1.00 97.12 82 SER A O 1
ATOM 648 N N . ILE A 1 83 ? -0.140 -0.622 8.894 1.00 98.06 83 ILE A N 1
ATOM 649 C CA . ILE A 1 83 ? -1.229 0.164 9.456 1.00 98.06 83 ILE A CA 1
ATOM 650 C C . ILE A 1 83 ? -0.994 0.256 10.958 1.00 98.06 83 ILE A C 1
ATOM 652 O O . ILE A 1 83 ? -0.780 -0.766 11.605 1.00 98.06 83 ILE A O 1
ATOM 656 N N . SER A 1 84 ? -1.015 1.458 11.516 1.00 96.56 84 SER A N 1
ATOM 657 C CA . SER A 1 84 ? -0.774 1.669 12.946 1.00 96.56 84 SER A CA 1
ATOM 658 C C . SER A 1 84 ? -1.574 2.851 13.467 1.00 96.56 84 SER A C 1
ATOM 660 O O . SER A 1 84 ? -1.990 3.724 12.702 1.00 96.56 84 SER A O 1
ATOM 662 N N . VAL A 1 85 ? -1.780 2.896 14.781 1.00 96.56 85 VAL A N 1
ATOM 663 C CA . VAL A 1 85 ? -2.417 4.036 15.446 1.00 96.56 85 VAL A CA 1
ATOM 664 C C . VAL A 1 85 ? -1.358 5.010 15.944 1.00 96.56 85 VAL A C 1
ATOM 666 O O . VAL A 1 85 ? -0.424 4.626 16.644 1.00 96.56 85 VAL A O 1
ATOM 669 N N . SER A 1 86 ? -1.561 6.283 15.624 1.00 94.62 86 SER A N 1
ATOM 670 C CA . SER A 1 86 ? -0.747 7.407 16.072 1.00 94.62 86 SER A CA 1
ATOM 671 C C . SER A 1 86 ? -1.587 8.364 16.925 1.00 94.62 86 SER A C 1
ATOM 673 O O . SER A 1 86 ? -2.791 8.542 16.716 1.00 94.62 86 SER A O 1
ATOM 675 N N . GLU A 1 87 ? -0.955 8.991 17.917 1.00 92.94 87 GLU A N 1
ATOM 676 C CA . GLU A 1 87 ? -1.605 9.967 18.798 1.00 92.94 87 GLU A CA 1
ATOM 677 C C . GLU A 1 87 ? -1.875 11.299 18.082 1.00 92.94 87 GLU A C 1
ATOM 679 O O . GLU A 1 87 ? -1.114 11.740 17.219 1.00 92.94 87 GLU A O 1
ATOM 684 N N . GLY A 1 88 ? -2.940 11.986 18.494 1.00 89.88 88 GLY A N 1
ATOM 685 C CA . GLY A 1 88 ? -3.386 13.246 17.903 1.00 89.88 88 GLY A CA 1
ATOM 686 C C . GLY A 1 88 ? -4.496 13.060 16.859 1.00 89.88 88 GLY A C 1
ATOM 687 O O . GLY A 1 88 ? -4.714 11.962 16.355 1.00 89.88 88 GLY A O 1
ATOM 688 N N . PRO A 1 89 ? -5.235 14.130 16.517 1.00 80.88 89 PRO A N 1
ATOM 689 C CA . PRO A 1 89 ? -6.430 14.014 15.677 1.00 80.88 89 PRO A CA 1
ATOM 690 C C . PRO A 1 89 ? -6.136 13.857 14.175 1.00 80.88 89 PRO A C 1
ATOM 692 O O . PRO A 1 89 ? -7.027 13.463 13.418 1.00 80.88 89 PRO A O 1
ATOM 695 N N . GLN A 1 90 ? -4.928 14.215 13.728 1.00 82.06 90 GLN A N 1
ATOM 696 C CA . GLN A 1 90 ? -4.505 14.180 12.326 1.00 82.06 90 GLN A CA 1
ATOM 697 C C . GLN A 1 90 ? -2.999 13.915 12.223 1.00 82.06 90 GLN A C 1
ATOM 699 O O . GLN A 1 90 ? -2.252 14.391 13.088 1.00 82.06 90 GLN A O 1
ATOM 704 N N . PRO A 1 91 ? -2.545 13.248 11.147 1.00 83.62 91 PRO A N 1
ATOM 705 C CA . PRO A 1 91 ? -1.128 13.056 10.906 1.00 83.62 91 PRO A CA 1
ATOM 706 C C . PRO A 1 91 ? -0.455 14.387 10.574 1.00 83.62 91 PRO A C 1
ATOM 708 O O . PRO A 1 91 ? -1.037 15.283 9.955 1.00 83.62 91 PRO A O 1
ATOM 711 N N . GLN A 1 92 ? 0.815 14.503 10.946 1.00 77.56 92 GLN A N 1
ATOM 712 C CA . GLN A 1 92 ? 1.704 15.463 10.298 1.00 77.56 92 GLN A CA 1
ATOM 713 C C . GLN A 1 92 ? 2.042 14.911 8.906 1.00 77.56 92 GLN A C 1
ATOM 715 O O . GLN A 1 92 ? 2.179 13.700 8.761 1.00 77.56 92 GLN A O 1
ATOM 720 N N . ASN A 1 93 ? 2.194 15.761 7.883 1.00 71.81 93 ASN A N 1
ATOM 721 C CA . ASN A 1 93 ? 2.718 15.300 6.590 1.00 71.81 93 ASN A CA 1
ATOM 722 C C . ASN A 1 93 ? 4.047 14.569 6.834 1.00 71.81 93 ASN A C 1
ATOM 724 O O . ASN A 1 93 ? 5.021 15.201 7.246 1.00 71.81 93 ASN A O 1
ATOM 728 N N . ALA A 1 94 ? 4.065 13.256 6.610 1.00 84.06 94 ALA A N 1
ATOM 729 C CA . ALA A 1 94 ? 5.186 12.401 6.961 1.00 84.06 94 ALA A CA 1
ATOM 730 C C . ALA A 1 94 ? 5.531 11.446 5.815 1.00 84.06 94 ALA A C 1
ATOM 732 O O . ALA A 1 94 ? 4.652 10.915 5.127 1.00 84.06 94 ALA A O 1
ATOM 733 N N . GLY A 1 95 ? 6.835 11.257 5.622 1.00 89.38 95 GLY A N 1
ATOM 734 C CA . GLY A 1 95 ? 7.404 10.460 4.544 1.00 89.38 95 GLY A CA 1
ATOM 735 C C . GLY A 1 95 ? 8.255 11.261 3.561 1.00 89.38 95 GLY A C 1
ATOM 736 O O . GLY A 1 95 ? 8.519 12.451 3.740 1.00 89.38 95 GLY A O 1
ATOM 737 N N . ASP A 1 96 ? 8.670 10.566 2.513 1.00 91.06 96 ASP A N 1
ATOM 738 C CA . ASP A 1 96 ? 9.403 11.055 1.357 1.00 91.06 96 ASP A CA 1
ATOM 739 C C . ASP A 1 96 ? 8.816 10.464 0.057 1.00 91.06 96 ASP A C 1
ATOM 741 O O . ASP A 1 96 ? 7.730 9.872 0.027 1.00 91.06 96 ASP A O 1
ATOM 745 N N . VAL A 1 97 ? 9.525 10.663 -1.055 1.00 91.38 97 VAL A N 1
ATOM 746 C CA . VAL A 1 97 ? 9.109 10.170 -2.375 1.00 91.38 97 VAL A CA 1
ATOM 747 C C . VAL A 1 97 ? 9.011 8.640 -2.436 1.00 91.38 97 VAL A C 1
ATOM 749 O O . VAL A 1 97 ? 8.189 8.104 -3.180 1.00 91.38 97 VAL A O 1
ATOM 752 N N . ALA A 1 98 ? 9.785 7.920 -1.628 1.00 91.38 98 ALA A N 1
ATOM 753 C CA . ALA A 1 98 ? 9.839 6.467 -1.622 1.00 91.38 98 ALA A CA 1
ATOM 754 C C . ALA A 1 98 ? 8.925 5.822 -0.580 1.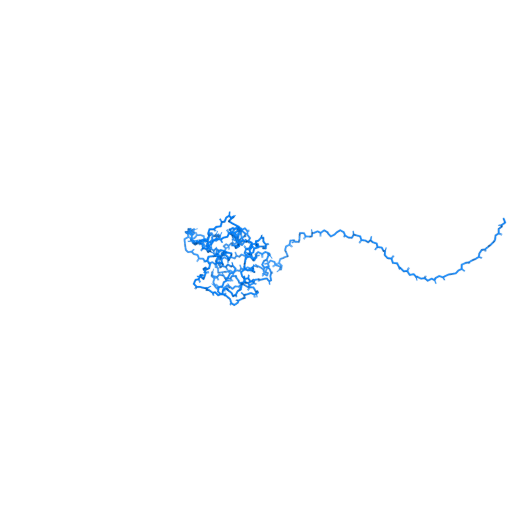00 91.38 98 ALA A C 1
ATOM 756 O O . ALA A 1 98 ? 8.503 4.692 -0.794 1.00 91.38 98 ALA A O 1
ATOM 757 N N . THR A 1 99 ? 8.612 6.488 0.530 1.00 92.56 99 THR A N 1
ATOM 758 C CA . THR A 1 99 ? 7.736 5.947 1.584 1.00 92.56 99 THR A CA 1
ATOM 759 C C . THR A 1 99 ? 6.923 7.061 2.213 1.00 92.56 99 THR A C 1
ATOM 761 O O . THR A 1 99 ? 7.491 8.059 2.641 1.00 92.56 99 THR A O 1
ATOM 764 N N . SER A 1 100 ? 5.609 6.900 2.338 1.00 94.25 100 SER A N 1
ATOM 765 C CA . SER A 1 100 ? 4.788 7.890 3.040 1.00 94.25 100 SER A CA 1
ATOM 766 C C . SER A 1 100 ? 3.526 7.296 3.640 1.00 94.25 100 SER A C 1
ATOM 768 O O . SER A 1 100 ? 3.166 6.145 3.382 1.00 94.25 100 SER A O 1
ATOM 770 N N . ILE A 1 101 ? 2.822 8.134 4.396 1.00 95.25 101 ILE A N 1
ATOM 771 C CA . ILE A 1 101 ? 1.414 7.916 4.714 1.00 95.25 101 ILE A CA 1
ATOM 772 C C . ILE A 1 101 ? 0.612 7.998 3.407 1.00 95.25 101 ILE A C 1
ATOM 774 O O . ILE A 1 101 ? 0.697 8.990 2.682 1.00 95.25 101 ILE A O 1
ATOM 778 N N . MET A 1 102 ? -0.162 6.957 3.114 1.00 95.00 102 MET A N 1
ATOM 779 C CA . MET A 1 102 ? -1.068 6.861 1.960 1.00 95.00 102 MET A CA 1
ATOM 780 C C . MET A 1 102 ? -2.447 7.442 2.282 1.00 95.00 102 MET A C 1
ATOM 782 O O . MET A 1 102 ? -3.139 7.997 1.428 1.00 95.00 102 MET A O 1
ATOM 786 N N . GLY A 1 103 ? -2.841 7.356 3.549 1.00 94.69 103 GLY A N 1
ATOM 787 C CA . GLY A 1 103 ? -4.050 7.961 4.078 1.00 94.69 103 GLY A CA 1
ATOM 788 C C . GLY A 1 103 ? -4.209 7.666 5.562 1.00 94.69 103 GLY A C 1
ATOM 789 O O . GLY A 1 103 ? -3.419 6.927 6.150 1.00 94.69 103 GLY A O 1
ATOM 790 N N . TYR A 1 104 ? -5.227 8.272 6.165 1.00 94.94 104 TYR A N 1
ATOM 791 C CA . TYR A 1 104 ? -5.507 8.119 7.585 1.00 94.94 104 TYR A CA 1
ATOM 792 C C . TYR A 1 104 ? -7.005 8.189 7.880 1.00 94.94 104 TYR A C 1
ATOM 794 O O . TYR A 1 104 ? -7.774 8.762 7.101 1.00 94.94 104 TYR A O 1
ATOM 802 N N . VAL A 1 105 ? -7.401 7.653 9.034 1.00 95.31 105 VAL A N 1
ATOM 803 C CA . VAL A 1 105 ? -8.761 7.742 9.582 1.00 95.31 105 VAL A CA 1
ATOM 804 C C . VAL A 1 105 ? -8.689 8.167 11.046 1.00 95.31 105 VAL A C 1
ATOM 806 O O . VAL A 1 105 ? -8.021 7.529 11.852 1.00 95.31 105 VAL A O 1
ATOM 809 N N . THR A 1 106 ? -9.372 9.251 11.412 1.00 94.31 106 THR A N 1
ATOM 810 C CA . THR A 1 106 ? -9.391 9.755 12.794 1.00 94.31 106 THR A CA 1
ATOM 811 C C . THR A 1 106 ? -10.205 8.839 13.719 1.00 94.31 106 THR A C 1
ATOM 813 O O . THR A 1 106 ? -11.347 8.498 13.416 1.00 94.31 106 THR A O 1
ATOM 816 N N . LEU A 1 107 ? -9.645 8.520 14.889 1.00 90.81 107 LEU A N 1
ATOM 817 C CA . LEU A 1 107 ? -10.241 7.746 15.985 1.00 90.81 107 LEU A CA 1
ATOM 818 C C . LEU A 1 107 ? -10.416 8.628 17.238 1.00 90.81 107 LEU A C 1
ATOM 820 O O . LEU A 1 107 ? -9.870 8.377 18.312 1.00 90.81 107 LEU A O 1
ATOM 824 N N . GLY A 1 108 ? -11.153 9.731 17.106 1.00 88.56 108 GLY A N 1
ATOM 825 C CA . GLY A 1 108 ? -11.292 10.712 18.185 1.00 88.56 108 GLY A CA 1
ATOM 826 C C . GLY A 1 108 ? -9.993 11.486 18.435 1.00 88.56 108 GLY A C 1
ATOM 827 O O . GLY A 1 108 ? -9.690 12.414 17.690 1.00 88.56 108 GLY A O 1
ATOM 828 N N . ASN A 1 109 ? -9.256 11.133 19.496 1.00 91.56 109 ASN A N 1
ATOM 82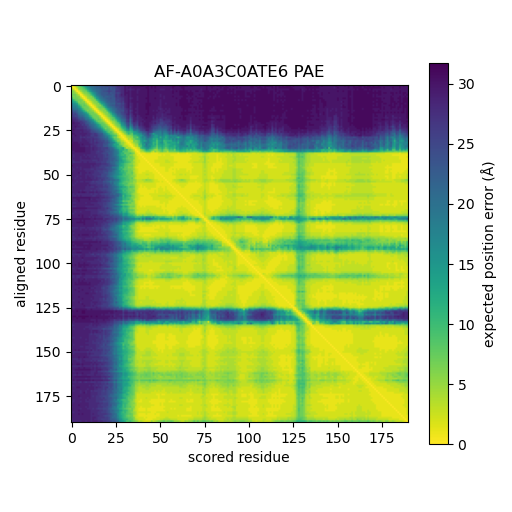9 C CA . ASN A 1 109 ? -8.001 11.804 19.875 1.00 91.56 109 ASN A CA 1
ATOM 830 C C . ASN A 1 109 ? -6.745 11.164 19.262 1.00 91.56 109 ASN A C 1
ATOM 832 O O . ASN A 1 109 ? -5.661 11.719 19.427 1.00 91.56 109 ASN A O 1
ATOM 836 N N . SER A 1 110 ? -6.890 10.031 18.579 1.00 94.62 110 SER A N 1
ATOM 837 C CA . SER A 1 110 ? -5.845 9.359 17.806 1.00 94.62 110 SER A CA 1
ATOM 838 C C . SER A 1 110 ? -6.281 9.224 16.342 1.00 94.62 110 SER A C 1
ATOM 840 O O . SER A 1 110 ? -7.366 9.674 15.954 1.00 94.62 110 SER A O 1
ATOM 842 N N . HIS A 1 111 ? -5.447 8.622 15.501 1.00 95.56 111 HIS A N 1
ATOM 843 C CA . HIS A 1 111 ? -5.778 8.293 14.116 1.00 95.56 111 HIS A CA 1
ATOM 844 C C . HIS A 1 111 ? -5.055 7.022 13.666 1.00 95.56 111 HIS A C 1
ATOM 846 O O . HIS A 1 111 ? -3.956 6.730 14.124 1.00 95.56 111 HIS A O 1
ATOM 852 N N . VAL A 1 112 ? -5.682 6.275 12.760 1.00 96.69 112 VAL A N 1
ATOM 853 C CA . VAL A 1 112 ? -5.061 5.164 12.033 1.00 96.69 112 VAL A CA 1
ATOM 854 C C . VAL A 1 112 ? -4.326 5.731 10.830 1.00 96.69 112 VAL A C 1
ATOM 856 O O . VAL A 1 112 ? -4.924 6.491 10.071 1.00 96.69 112 VAL A O 1
ATOM 859 N N . GLU A 1 113 ? -3.076 5.342 10.621 1.00 96.75 113 GLU A N 1
ATOM 860 C CA . GLU A 1 113 ? -2.277 5.683 9.445 1.00 96.75 113 GLU A CA 1
ATOM 861 C C . GLU A 1 113 ? -2.020 4.428 8.615 1.00 96.75 113 GLU A C 1
ATOM 863 O O . GLU A 1 113 ? -1.666 3.388 9.162 1.00 96.75 113 GLU A O 1
ATOM 868 N N . VAL A 1 114 ? -2.148 4.536 7.293 1.00 97.62 114 VAL A N 1
ATOM 869 C CA . VAL A 1 114 ? -1.667 3.515 6.357 1.00 97.62 114 VAL A CA 1
ATOM 870 C C . VAL A 1 114 ? -0.357 3.999 5.761 1.00 97.62 114 VAL A C 1
ATOM 872 O O . VAL A 1 114 ? -0.334 5.015 5.068 1.00 97.62 114 VAL A O 1
ATOM 875 N N . TRP A 1 115 ? 0.715 3.258 5.998 1.00 96.94 115 TRP A N 1
ATOM 876 C CA . TRP A 1 115 ? 2.049 3.515 5.476 1.00 96.94 115 TRP A CA 1
ATOM 877 C C . TRP A 1 115 ? 2.393 2.504 4.390 1.00 96.94 115 TRP A C 1
ATOM 879 O O . TRP A 1 115 ? 2.134 1.308 4.528 1.00 96.94 115 TRP A O 1
ATOM 889 N N . ALA A 1 116 ? 3.006 2.970 3.307 1.00 96.06 116 ALA A N 1
ATOM 890 C CA . ALA A 1 116 ? 3.518 2.072 2.284 1.00 96.06 116 ALA A CA 1
ATOM 891 C C . ALA A 1 116 ? 4.765 2.629 1.599 1.00 96.06 116 ALA A C 1
ATOM 893 O O . ALA A 1 116 ? 5.008 3.838 1.535 1.00 96.06 116 ALA A O 1
ATOM 894 N N . HIS A 1 117 ? 5.550 1.701 1.071 1.00 94.06 117 HIS A N 1
ATOM 895 C CA . HIS A 1 117 ? 6.651 1.981 0.167 1.00 94.06 117 HIS A CA 1
ATOM 896 C C . HIS A 1 117 ? 6.140 2.184 -1.262 1.00 94.06 117 HIS A C 1
ATOM 898 O O . HIS A 1 117 ? 5.125 1.616 -1.648 1.00 94.06 117 HIS A O 1
ATOM 904 N N . ARG A 1 118 ? 6.885 2.924 -2.079 1.00 94.81 118 ARG A N 1
ATOM 905 C CA . ARG A 1 118 ? 6.744 2.973 -3.537 1.00 94.81 118 ARG A CA 1
ATOM 906 C C . ARG A 1 118 ? 7.910 2.217 -4.146 1.00 94.81 118 ARG A C 1
ATOM 908 O O . ARG A 1 118 ? 8.963 2.783 -4.439 1.00 94.81 118 ARG A O 1
ATOM 915 N N . TYR A 1 119 ? 7.726 0.917 -4.325 1.00 94.19 119 TYR A N 1
ATOM 916 C CA . TYR A 1 119 ? 8.779 0.009 -4.778 1.00 94.19 119 TYR A CA 1
ATOM 917 C C . TYR A 1 119 ? 9.459 0.398 -6.106 1.00 94.19 119 TYR A C 1
ATOM 919 O O . TYR A 1 119 ? 10.686 0.280 -6.169 1.00 94.19 119 TYR A O 1
ATOM 927 N N . PRO A 1 120 ? 8.767 0.956 -7.125 1.00 94.75 120 PRO A N 1
ATOM 928 C CA . PRO A 1 120 ? 9.436 1.500 -8.311 1.00 94.75 120 PRO A CA 1
ATOM 929 C C . PRO A 1 120 ? 10.450 2.606 -7.980 1.00 94.75 120 PRO A C 1
ATOM 931 O O . PRO A 1 120 ? 11.553 2.613 -8.528 1.00 94.75 120 PRO A O 1
ATOM 934 N N . VAL A 1 121 ? 10.108 3.497 -7.040 1.00 93.88 121 VAL A N 1
ATOM 935 C CA . VAL A 1 121 ? 10.960 4.614 -6.597 1.00 93.88 121 VAL A CA 1
ATOM 936 C C . VAL A 1 121 ? 12.169 4.098 -5.824 1.00 93.88 121 VAL A C 1
ATOM 938 O O . VAL A 1 121 ? 13.298 4.448 -6.160 1.00 93.88 121 VAL A O 1
ATOM 941 N N . ILE A 1 122 ? 11.947 3.221 -4.838 1.00 91.25 122 ILE A N 1
ATOM 942 C CA . ILE A 1 122 ? 13.023 2.581 -4.057 1.00 91.25 122 ILE A CA 1
ATOM 943 C C . ILE A 1 122 ? 14.041 1.930 -4.998 1.00 91.25 122 ILE A C 1
ATOM 945 O O . ILE A 1 122 ? 15.247 2.158 -4.884 1.00 91.25 122 ILE A O 1
ATOM 949 N N . SER A 1 123 ? 13.540 1.181 -5.982 1.00 90.38 123 SER A N 1
ATOM 950 C CA . SER A 1 123 ? 14.369 0.481 -6.956 1.00 90.38 123 SER A CA 1
ATOM 951 C C . SER A 1 123 ? 15.169 1.430 -7.856 1.00 90.38 123 SER A C 1
ATOM 953 O O . SER A 1 123 ? 16.346 1.187 -8.135 1.00 90.38 123 SER A O 1
ATOM 955 N N . ALA A 1 124 ? 14.555 2.518 -8.330 1.00 91.19 124 ALA A N 1
ATOM 9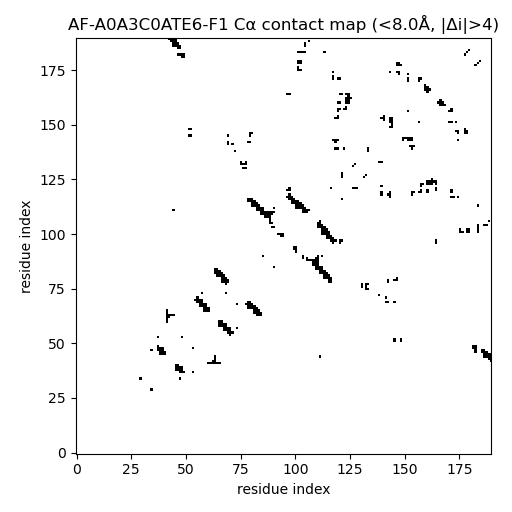56 C CA . ALA A 1 124 ? 15.206 3.502 -9.196 1.00 91.19 124 ALA A CA 1
ATOM 957 C C . ALA A 1 124 ? 16.296 4.300 -8.469 1.00 91.19 124 ALA A C 1
ATOM 959 O O . ALA A 1 124 ? 17.385 4.492 -9.010 1.00 91.19 124 ALA A O 1
ATOM 960 N N . MET A 1 125 ? 16.043 4.692 -7.219 1.00 88.06 125 MET A N 1
ATOM 961 C CA . MET A 1 125 ? 16.994 5.468 -6.423 1.00 88.06 125 MET A CA 1
ATOM 962 C C . MET A 1 125 ? 18.226 4.661 -6.002 1.00 88.06 125 MET A C 1
ATOM 964 O O . MET A 1 125 ? 19.171 5.217 -5.446 1.00 88.06 125 MET A O 1
ATOM 968 N N . GLY A 1 126 ? 18.218 3.337 -6.207 1.00 79.69 126 GLY A N 1
ATOM 969 C CA . GLY A 1 126 ? 19.231 2.456 -5.630 1.00 79.69 126 GLY A CA 1
ATOM 970 C C . GLY A 1 126 ? 19.280 2.581 -4.107 1.00 79.69 126 GLY A C 1
ATOM 971 O O . GLY A 1 126 ? 20.281 2.212 -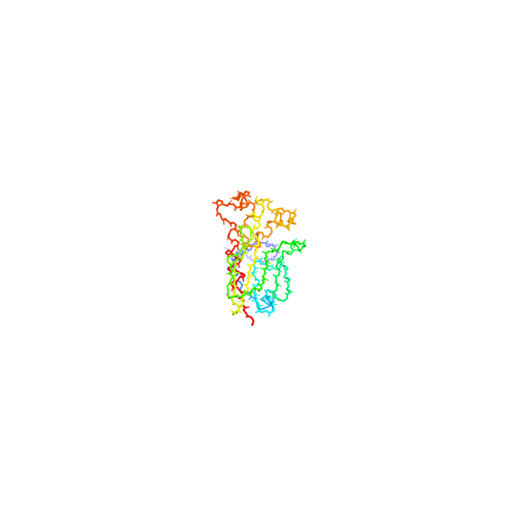3.489 1.00 79.69 126 GLY A O 1
ATOM 972 N N . MET A 1 127 ? 18.210 3.120 -3.509 1.00 66.62 127 MET A N 1
ATOM 973 C CA . MET A 1 127 ? 18.028 3.104 -2.080 1.00 66.62 127 MET A CA 1
ATOM 974 C C . MET A 1 127 ? 17.796 1.647 -1.737 1.00 66.62 127 MET A C 1
ATOM 976 O O . MET A 1 127 ? 16.686 1.132 -1.769 1.00 66.62 127 MET A O 1
ATOM 980 N N . ALA A 1 128 ? 18.870 1.003 -1.309 1.00 52.38 128 ALA A N 1
ATOM 981 C CA . ALA A 1 128 ? 18.752 0.377 -0.020 1.00 52.38 128 ALA A CA 1
ATOM 982 C C . ALA A 1 128 ? 18.151 1.446 0.913 1.00 52.38 128 ALA A C 1
ATOM 984 O O . ALA A 1 128 ? 18.876 2.273 1.465 1.00 52.38 128 ALA A O 1
ATOM 985 N N . SER A 1 129 ? 16.826 1.438 1.109 1.00 48.25 129 SER A N 1
ATOM 986 C CA . SER A 1 129 ? 16.299 1.798 2.427 1.00 48.25 129 SER A CA 1
ATOM 987 C C . SER A 1 129 ? 17.148 1.024 3.452 1.00 48.25 129 SER A C 1
ATOM 989 O O . SER A 1 129 ? 17.809 0.051 3.087 1.00 48.25 129 SER A O 1
ATOM 991 N N . GLY A 1 130 ? 17.245 1.435 4.714 1.00 46.53 130 GLY A N 1
ATOM 992 C CA . GLY A 1 130 ? 18.030 0.707 5.735 1.00 46.53 130 GLY A CA 1
ATOM 993 C C . GLY A 1 130 ? 17.489 -0.703 6.080 1.00 46.53 130 GLY A C 1
ATOM 994 O O . GLY A 1 130 ? 17.398 -1.038 7.251 1.00 46.53 130 GLY A O 1
ATOM 995 N N . GLN A 1 131 ? 17.112 -1.467 5.052 1.00 45.28 131 GLN A N 1
ATOM 996 C CA . GLN A 1 131 ? 16.188 -2.577 4.823 1.00 45.28 131 GLN A CA 1
ATOM 997 C C . GLN A 1 131 ? 16.473 -3.112 3.387 1.00 45.28 131 GLN A C 1
ATOM 999 O O . GLN A 1 131 ? 15.579 -3.258 2.556 1.00 45.28 131 GLN A O 1
ATOM 1004 N N . SER A 1 132 ? 17.744 -3.308 3.017 1.00 45.25 132 SER A N 1
ATOM 1005 C CA . SER A 1 132 ? 18.180 -3.716 1.667 1.00 45.25 132 SER A CA 1
ATOM 1006 C C . SER A 1 132 ? 17.872 -5.187 1.337 1.00 45.25 132 SER A C 1
ATOM 1008 O O . SER A 1 132 ? 18.758 -5.915 0.891 1.00 45.25 132 SER A O 1
ATOM 1010 N N . ASP A 1 133 ? 16.643 -5.634 1.571 1.00 56.06 133 ASP A N 1
ATOM 1011 C CA . ASP A 1 133 ? 16.297 -7.057 1.577 1.00 56.06 133 ASP A CA 1
ATOM 1012 C C . ASP A 1 133 ? 15.362 -7.470 0.439 1.00 56.06 133 ASP A C 1
ATOM 1014 O O . ASP A 1 133 ? 15.028 -8.649 0.339 1.00 56.06 133 ASP A O 1
ATOM 1018 N N . LEU A 1 134 ? 14.980 -6.548 -0.455 1.00 64.12 134 LEU A N 1
ATOM 1019 C CA . LEU A 1 134 ? 14.291 -6.926 -1.692 1.00 64.12 134 LEU A CA 1
ATOM 1020 C C . LEU A 1 134 ? 15.258 -7.716 -2.574 1.00 64.12 134 LEU A C 1
ATOM 1022 O O . LEU A 1 134 ? 16.259 -7.193 -3.071 1.00 64.12 134 LEU A O 1
ATOM 1026 N N . ARG A 1 135 ? 14.967 -9.003 -2.753 1.00 67.88 135 ARG A N 1
ATOM 1027 C CA . ARG A 1 135 ? 15.917 -9.993 -3.276 1.00 67.88 135 ARG A CA 1
ATOM 1028 C C . ARG A 1 135 ? 15.952 -10.030 -4.800 1.00 67.88 135 ARG A C 1
ATOM 1030 O O . ARG A 1 135 ? 16.884 -10.596 -5.370 1.00 67.88 135 ARG A O 1
ATOM 1037 N N . SER A 1 136 ? 14.932 -9.486 -5.472 1.00 85.38 136 SER A N 1
ATOM 1038 C CA . SER A 1 136 ? 14.791 -9.587 -6.929 1.00 85.38 136 SER A CA 1
ATOM 1039 C C . SER A 1 136 ? 13.799 -8.590 -7.533 1.00 85.38 136 SER A C 1
ATOM 1041 O O . SER A 1 136 ? 12.858 -8.169 -6.867 1.00 85.38 136 SER A O 1
ATOM 1043 N N . ASP A 1 137 ? 13.934 -8.305 -8.834 1.00 89.38 137 ASP A N 1
ATOM 1044 C CA . ASP A 1 137 ? 12.932 -7.554 -9.613 1.00 89.38 137 ASP A CA 1
ATOM 1045 C C . ASP A 1 137 ? 11.537 -8.208 -9.573 1.00 89.38 137 ASP A C 1
ATOM 1047 O O . ASP A 1 137 ? 10.526 -7.518 -9.684 1.00 89.38 137 ASP A O 1
ATOM 1051 N N . ALA A 1 138 ? 11.461 -9.529 -9.382 1.00 93.06 138 ALA A N 1
ATOM 1052 C CA . ALA A 1 138 ? 10.192 -10.241 -9.252 1.00 93.06 138 ALA A CA 1
ATOM 1053 C C . ALA A 1 138 ? 9.462 -9.892 -7.944 1.00 93.06 138 ALA A C 1
ATOM 1055 O O . ALA A 1 138 ? 8.236 -9.800 -7.935 1.00 93.06 138 ALA A O 1
ATOM 1056 N N . GLU A 1 139 ? 10.203 -9.648 -6.862 1.00 92.88 139 GLU A N 1
ATOM 1057 C CA . GLU A 1 139 ? 9.640 -9.172 -5.596 1.00 92.88 139 GLU A CA 1
ATOM 1058 C C . GLU A 1 139 ? 9.147 -7.727 -5.726 1.00 92.88 139 GLU A C 1
ATOM 1060 O O . GLU A 1 139 ? 8.007 -7.432 -5.374 1.00 92.88 139 GLU A O 1
ATOM 1065 N N . TYR A 1 140 ? 9.947 -6.844 -6.337 1.00 93.44 140 TYR A N 1
ATOM 1066 C CA . TYR A 1 140 ? 9.509 -5.481 -6.655 1.00 93.44 140 TYR A CA 1
ATOM 1067 C C . TYR A 1 140 ? 8.242 -5.464 -7.521 1.00 93.44 140 TYR A C 1
ATOM 1069 O O . TYR A 1 140 ? 7.343 -4.655 -7.291 1.00 93.44 140 TYR A O 1
ATOM 1077 N N . THR A 1 141 ? 8.170 -6.357 -8.509 1.00 96.00 141 THR A N 1
ATOM 1078 C CA . THR A 1 141 ? 7.017 -6.480 -9.407 1.00 96.00 141 THR A CA 1
ATOM 1079 C C . THR A 1 141 ? 5.768 -6.901 -8.644 1.00 96.00 141 THR A C 1
ATOM 1081 O O . THR A 1 141 ? 4.746 -6.236 -8.762 1.00 96.00 141 THR A O 1
ATOM 1084 N N . GLU A 1 142 ? 5.853 -7.949 -7.823 1.00 96.31 142 GLU A N 1
ATOM 1085 C CA . GLU A 1 142 ? 4.718 -8.433 -7.028 1.00 96.31 142 GLU A CA 1
ATOM 1086 C C . GLU A 1 142 ? 4.207 -7.375 -6.047 1.00 96.31 142 GLU A C 1
ATOM 1088 O O . GLU A 1 142 ? 3.002 -7.163 -5.934 1.00 96.31 142 GLU A O 1
ATOM 1093 N N . LEU A 1 143 ? 5.108 -6.685 -5.347 1.00 96.12 143 LEU A N 1
ATOM 1094 C CA . LEU A 1 143 ? 4.699 -5.673 -4.378 1.00 96.12 143 LEU A CA 1
ATOM 1095 C C . LEU A 1 143 ? 4.096 -4.442 -5.070 1.00 96.12 143 LEU A C 1
ATOM 1097 O O . LEU A 1 143 ? 3.080 -3.927 -4.609 1.00 96.12 143 LEU A O 1
ATOM 1101 N N . THR A 1 144 ? 4.652 -4.020 -6.210 1.00 96.81 144 THR A N 1
ATOM 1102 C CA . THR A 1 144 ? 4.074 -2.944 -7.038 1.00 96.81 144 THR A CA 1
ATOM 1103 C C . THR A 1 144 ? 2.689 -3.326 -7.567 1.00 96.81 144 THR A C 1
ATOM 1105 O O . THR A 1 144 ? 1.767 -2.508 -7.548 1.00 96.81 144 THR A O 1
ATOM 1108 N N . ASP A 1 145 ? 2.517 -4.571 -8.014 1.00 98.31 145 ASP A N 1
ATOM 1109 C CA . ASP A 1 145 ? 1.240 -5.097 -8.499 1.00 98.31 145 ASP A CA 1
ATOM 1110 C C . ASP A 1 145 ? 0.180 -5.083 -7.390 1.00 98.31 145 ASP A C 1
ATOM 1112 O O . ASP A 1 145 ? -0.904 -4.528 -7.577 1.00 98.31 145 ASP A O 1
ATOM 1116 N N . LEU A 1 146 ? 0.511 -5.598 -6.202 1.00 98.31 146 LEU A N 1
ATOM 1117 C CA . LEU A 1 146 ? -0.393 -5.580 -5.052 1.00 98.31 146 LEU A CA 1
ATOM 1118 C C . LEU A 1 146 ? -0.774 -4.150 -4.656 1.00 98.31 146 LEU A C 1
ATOM 1120 O O . LEU A 1 146 ? -1.952 -3.868 -4.457 1.00 98.31 146 LEU A O 1
ATOM 1124 N N . GLN A 1 147 ? 0.189 -3.235 -4.584 1.00 97.81 147 GLN A N 1
ATOM 1125 C CA . GLN A 1 147 ? -0.038 -1.846 -4.171 1.00 97.81 147 GLN A CA 1
ATOM 1126 C C . GLN A 1 147 ? -0.816 -0.994 -5.182 1.00 97.81 147 GLN A C 1
ATOM 1128 O O . GLN A 1 147 ? -1.313 0.072 -4.826 1.00 97.81 147 GLN A O 1
ATOM 1133 N N . SER A 1 148 ? -0.915 -1.440 -6.433 1.00 97.94 148 SER A N 1
ATOM 1134 C CA . SER A 1 148 ? -1.601 -0.720 -7.511 1.00 97.94 148 SER A CA 1
ATOM 1135 C C . SER A 1 148 ? -2.867 -1.422 -8.004 1.00 97.94 148 SER A C 1
ATOM 1137 O O . SER A 1 148 ? -3.486 -0.966 -8.969 1.00 97.94 148 SER A O 1
ATOM 1139 N N . GLY A 1 149 ? -3.237 -2.559 -7.409 1.00 97.25 149 GLY A N 1
ATOM 1140 C CA . GLY A 1 149 ? -4.328 -3.389 -7.918 1.00 97.25 149 GLY A CA 1
ATOM 1141 C C . GLY A 1 149 ? -4.078 -3.928 -9.328 1.00 97.25 149 GLY A C 1
ATOM 1142 O O . GLY A 1 149 ? -5.023 -4.054 -10.104 1.00 97.25 149 GLY A O 1
ATOM 1143 N N . GLY A 1 150 ? -2.811 -4.144 -9.690 1.00 97.06 150 GLY A N 1
ATOM 1144 C CA . GLY A 1 150 ? -2.375 -4.596 -11.014 1.00 97.06 150 GLY A CA 1
ATOM 1145 C C . GLY A 1 150 ? -2.461 -3.557 -12.123 1.00 97.06 150 GLY A C 1
ATOM 1146 O O . GLY A 1 150 ? -2.367 -3.897 -13.301 1.00 97.06 150 GLY A O 1
ATOM 1147 N N . THR A 1 151 ? -2.650 -2.284 -11.777 1.00 96.50 151 THR A N 1
ATOM 1148 C CA . THR A 1 151 ? -2.728 -1.206 -12.773 1.00 96.50 151 THR A CA 1
ATOM 1149 C C . THR A 1 151 ? -1.363 -0.645 -13.162 1.00 96.50 151 THR A C 1
ATOM 1151 O O . THR A 1 151 ? -1.249 -0.008 -14.211 1.00 96.50 151 THR A O 1
ATOM 1154 N N . LEU A 1 152 ? -0.329 -0.893 -12.353 1.00 96.56 152 LEU A N 1
ATOM 1155 C CA . LEU A 1 152 ? 1.014 -0.366 -12.558 1.00 96.56 152 LEU A CA 1
ATOM 1156 C C . LEU A 1 152 ? 2.013 -1.485 -12.871 1.00 96.56 152 LEU A C 1
ATOM 1158 O O . LEU A 1 152 ? 2.257 -2.367 -12.051 1.00 96.56 152 LEU A O 1
ATOM 1162 N N . ASP A 1 153 ? 2.649 -1.403 -14.039 1.00 96.50 153 ASP A N 1
ATOM 1163 C CA . ASP A 1 153 ? 3.795 -2.248 -14.378 1.00 96.50 153 ASP A CA 1
ATOM 1164 C C . ASP A 1 153 ? 5.075 -1.701 -13.729 1.00 96.50 153 ASP A C 1
ATOM 1166 O O . ASP A 1 153 ? 5.455 -0.543 -13.940 1.00 96.50 153 ASP A O 1
ATOM 1170 N N . PHE A 1 154 ? 5.761 -2.546 -12.956 1.00 96.06 154 PHE A N 1
ATOM 1171 C CA . PHE A 1 154 ? 6.961 -2.156 -12.216 1.00 96.06 154 PHE A CA 1
ATOM 1172 C C . PHE A 1 154 ? 8.090 -1.669 -13.129 1.00 96.06 154 PHE A C 1
ATOM 1174 O O . PHE A 1 154 ? 8.660 -0.609 -12.872 1.00 96.06 154 PHE A O 1
ATOM 1181 N N . ALA A 1 155 ? 8.424 -2.416 -14.185 1.00 95.00 155 ALA A N 1
ATOM 1182 C CA . ALA A 1 155 ? 9.574 -2.099 -15.029 1.00 95.00 155 ALA A CA 1
ATOM 1183 C C . ALA A 1 155 ? 9.375 -0.769 -15.768 1.00 95.00 155 ALA A C 1
ATOM 1185 O O . ALA A 1 155 ? 10.284 0.065 -15.818 1.00 95.00 155 ALA A O 1
ATOM 1186 N N . THR A 1 156 ? 8.165 -0.548 -16.283 1.00 95.88 156 THR A N 1
ATOM 1187 C CA . THR A 1 156 ? 7.770 0.697 -16.941 1.00 95.88 156 THR A CA 1
ATOM 1188 C C . THR A 1 156 ? 7.825 1.859 -15.959 1.00 95.88 156 THR A C 1
ATOM 1190 O O . THR A 1 156 ? 8.531 2.827 -16.231 1.00 95.88 156 THR A O 1
ATOM 1193 N N . SER A 1 157 ? 7.174 1.748 -14.796 1.00 95.62 157 SER A N 1
ATOM 1194 C CA . SER A 1 157 ? 7.170 2.820 -13.792 1.00 95.62 157 SER A CA 1
ATOM 1195 C C . SER A 1 157 ? 8.576 3.140 -13.280 1.00 95.62 157 SER A C 1
ATOM 1197 O O . SER A 1 157 ? 8.964 4.302 -13.216 1.00 95.62 157 SER A O 1
ATOM 1199 N N . ARG A 1 158 ? 9.399 2.120 -13.008 1.00 94.38 158 ARG A N 1
ATOM 1200 C CA . ARG A 1 158 ? 10.804 2.303 -12.623 1.00 94.38 158 ARG A CA 1
ATOM 1201 C C . ARG A 1 158 ? 11.581 3.091 -13.676 1.00 94.38 158 ARG A C 1
ATOM 1203 O O . ARG A 1 158 ? 12.383 3.948 -13.321 1.00 94.38 158 ARG A O 1
ATOM 1210 N N . SER A 1 159 ? 11.368 2.801 -14.960 1.00 94.50 159 SER A N 1
ATOM 1211 C CA . SER A 1 159 ? 12.124 3.424 -16.054 1.00 94.50 159 SER A CA 1
ATOM 1212 C C . SER A 1 159 ? 11.882 4.930 -16.206 1.00 94.50 159 SER A C 1
ATOM 1214 O O . SER A 1 159 ? 12.690 5.609 -16.840 1.00 94.50 159 SER A O 1
ATOM 1216 N N . THR A 1 160 ? 10.804 5.463 -15.619 1.00 95.44 160 THR A N 1
ATOM 12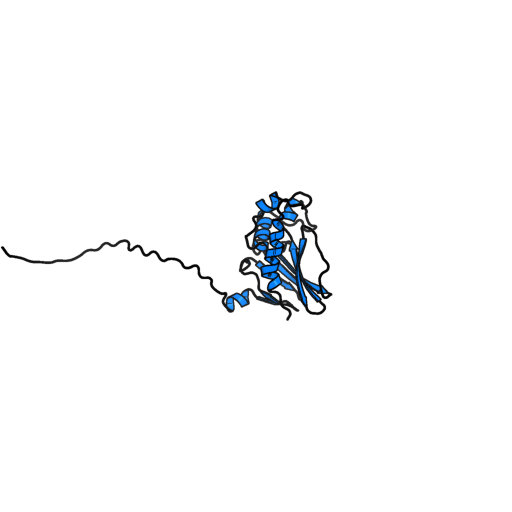17 C CA . THR A 1 160 ? 10.478 6.897 -15.664 1.00 95.44 160 THR A CA 1
ATOM 1218 C C . THR A 1 160 ? 11.060 7.692 -14.496 1.00 95.44 160 THR A C 1
ATOM 1220 O O . THR A 1 160 ? 10.904 8.919 -14.483 1.00 95.44 160 THR A O 1
ATOM 1223 N N . ILE A 1 161 ? 11.717 7.016 -13.543 1.00 95.00 161 ILE A N 1
ATOM 1224 C CA . ILE A 1 161 ? 12.227 7.564 -12.281 1.00 95.00 161 ILE A CA 1
ATOM 1225 C C . ILE A 1 161 ? 13.760 7.609 -12.309 1.00 95.00 161 ILE A C 1
ATOM 1227 O O . ILE A 1 161 ? 14.418 6.638 -12.686 1.00 95.00 161 ILE A O 1
ATOM 1231 N N . ASP A 1 162 ? 14.343 8.735 -11.899 1.00 91.75 162 ASP A N 1
ATOM 1232 C CA . ASP A 1 162 ? 15.794 8.893 -11.791 1.00 91.75 162 ASP A CA 1
ATOM 1233 C C . ASP A 1 162 ? 16.361 8.437 -10.432 1.00 91.75 162 ASP A C 1
ATOM 1235 O O . ASP A 1 162 ? 15.641 8.093 -9.493 1.00 91.75 162 ASP A O 1
ATOM 1239 N N . GLY A 1 163 ? 17.692 8.459 -10.306 1.00 87.56 163 GLY A N 1
ATOM 1240 C CA . GLY A 1 163 ? 18.383 8.075 -9.071 1.00 87.56 163 GLY A CA 1
ATOM 1241 C C . GLY A 1 163 ? 18.087 8.974 -7.858 1.00 87.56 163 GLY A C 1
ATOM 1242 O O . GLY A 1 163 ? 18.425 8.607 -6.737 1.00 87.56 163 GLY A O 1
ATOM 1243 N N . GLY A 1 164 ? 17.474 10.145 -8.061 1.00 87.50 164 GLY A N 1
ATOM 1244 C CA . GLY A 1 164 ? 17.014 11.049 -7.005 1.00 87.50 164 GLY A CA 1
ATOM 1245 C C . GLY A 1 164 ? 15.534 10.877 -6.649 1.00 87.50 164 GLY A C 1
ATOM 1246 O O . GLY A 1 164 ? 15.047 11.586 -5.770 1.00 87.50 164 GLY A O 1
ATOM 1247 N N . GLY A 1 165 ? 14.821 9.961 -7.312 1.00 87.19 165 GLY A N 1
ATOM 1248 C CA . GLY A 1 165 ? 13.399 9.695 -7.097 1.00 87.19 165 GLY A CA 1
ATOM 1249 C C . GLY A 1 165 ? 12.475 10.617 -7.889 1.00 87.19 165 GLY A C 1
ATOM 1250 O O . GLY A 1 165 ? 11.256 10.515 -7.762 1.00 87.19 165 GLY A O 1
ATOM 1251 N N . SER A 1 166 ? 13.022 11.508 -8.719 1.00 91.38 166 SER A N 1
ATOM 1252 C CA . SER A 1 166 ? 12.217 12.363 -9.585 1.00 91.38 166 SER A CA 1
ATOM 1253 C C . SER A 1 166 ? 11.638 11.528 -10.723 1.00 91.38 166 SER A C 1
ATOM 1255 O O . SER A 1 166 ? 12.370 10.816 -11.410 1.00 91.38 166 SER A O 1
ATOM 1257 N N . SER A 1 167 ? 10.326 11.617 -10.933 1.00 92.38 167 SER A N 1
ATOM 1258 C CA . SER A 1 167 ? 9.620 10.903 -11.996 1.00 92.38 167 SER A CA 1
ATOM 1259 C C . SER A 1 167 ? 9.180 11.860 -13.099 1.00 92.38 167 SER A C 1
ATOM 1261 O O . SER A 1 167 ? 8.713 12.968 -12.834 1.00 92.38 167 SER A O 1
ATOM 1263 N N . SER A 1 168 ? 9.296 11.421 -14.350 1.00 93.50 168 SER A N 1
ATOM 1264 C CA . SER A 1 168 ? 8.809 12.182 -15.508 1.00 93.50 168 SER A CA 1
ATOM 1265 C C . SER A 1 168 ? 7.292 12.092 -15.721 1.00 93.50 168 SER A C 1
ATOM 1267 O O . SER A 1 168 ? 6.731 12.952 -16.400 1.00 93.50 168 SER A O 1
ATOM 1269 N N . ASP A 1 169 ? 6.621 11.096 -15.133 1.00 93.31 169 ASP A N 1
ATOM 1270 C CA . ASP A 1 169 ? 5.180 10.859 -15.300 1.00 93.31 169 ASP A CA 1
ATOM 1271 C C . ASP A 1 169 ? 4.405 10.690 -13.983 1.00 93.31 169 ASP A C 1
ATOM 1273 O O . ASP A 1 169 ? 3.175 10.666 -13.997 1.00 93.31 169 ASP A O 1
ATOM 1277 N N . ASN A 1 170 ? 5.106 10.614 -12.847 1.00 93.44 170 ASN A N 1
ATOM 1278 C CA . ASN A 1 170 ? 4.550 10.369 -11.514 1.00 93.44 170 ASN A CA 1
ATOM 1279 C C . ASN A 1 170 ? 3.712 9.082 -11.414 1.00 93.44 170 ASN A C 1
ATOM 1281 O O . ASN A 1 170 ? 2.882 8.957 -10.512 1.00 93.44 170 ASN A O 1
ATOM 1285 N N . SER A 1 171 ? 3.936 8.102 -12.295 1.00 92.94 171 SER A N 1
ATOM 1286 C CA . SER A 1 171 ? 3.150 6.862 -12.345 1.00 92.94 171 SER A CA 1
ATOM 1287 C C . SER A 1 171 ? 3.173 6.080 -11.027 1.00 92.94 171 SER A C 1
ATOM 1289 O O . SER A 1 171 ? 2.148 5.531 -10.626 1.00 92.94 171 SER A O 1
ATOM 1291 N N . ALA A 1 172 ? 4.288 6.103 -10.290 1.00 93.12 172 ALA A N 1
ATOM 1292 C CA . ALA A 1 172 ? 4.409 5.441 -8.990 1.00 93.12 172 ALA A CA 1
ATOM 1293 C C . ALA A 1 172 ? 3.435 5.975 -7.919 1.00 93.12 172 ALA A C 1
ATOM 1295 O O . ALA A 1 172 ? 3.105 5.245 -6.992 1.00 93.12 172 ALA A O 1
ATOM 1296 N N . PHE A 1 173 ? 2.927 7.206 -8.047 1.00 93.69 173 PHE A N 1
ATOM 1297 C CA . PHE A 1 173 ? 1.961 7.786 -7.100 1.00 93.69 173 PHE A CA 1
ATOM 1298 C C . PHE A 1 173 ? 0.518 7.309 -7.325 1.00 93.69 173 PHE A C 1
ATOM 1300 O O . PHE A 1 173 ? -0.383 7.634 -6.551 1.00 93.69 173 PHE A O 1
ATOM 1307 N N . THR A 1 174 ? 0.274 6.504 -8.361 1.00 95.44 174 THR A N 1
ATOM 1308 C CA . THR A 1 174 ? -1.003 5.788 -8.504 1.00 95.44 174 THR A CA 1
ATOM 1309 C C . THR A 1 174 ? -1.214 4.768 -7.381 1.00 95.44 174 THR A C 1
ATOM 1311 O O . THR A 1 174 ? -2.360 4.528 -7.005 1.00 95.44 174 THR A O 1
ATOM 1314 N N . ILE A 1 175 ? -0.126 4.259 -6.781 1.00 97.12 175 ILE A N 1
ATOM 1315 C CA . ILE A 1 175 ? -0.140 3.417 -5.574 1.00 97.12 175 ILE A CA 1
ATOM 1316 C C . ILE A 1 175 ? -0.905 4.105 -4.437 1.00 97.12 175 ILE A C 1
ATOM 1318 O O . ILE A 1 175 ? -1.806 3.511 -3.849 1.00 97.12 175 ILE A O 1
ATOM 1322 N N . ASP A 1 176 ? -0.604 5.377 -4.166 1.00 96.19 176 ASP A N 1
ATOM 1323 C CA . ASP A 1 176 ? -1.248 6.156 -3.106 1.00 96.19 176 ASP A CA 1
ATOM 1324 C C . ASP A 1 176 ? -2.761 6.212 -3.297 1.00 96.19 176 ASP A C 1
ATOM 1326 O O . ASP A 1 176 ? -3.532 5.992 -2.365 1.00 96.19 176 ASP A O 1
ATOM 1330 N N . THR A 1 177 ? -3.179 6.501 -4.532 1.00 96.00 177 THR A N 1
ATOM 1331 C CA . THR A 1 177 ? -4.595 6.619 -4.888 1.00 96.00 177 THR A CA 1
ATOM 1332 C C . THR A 1 177 ? -5.289 5.277 -4.705 1.00 96.00 177 THR A C 1
ATOM 1334 O O . THR A 1 177 ? -6.339 5.207 -4.074 1.00 96.00 177 THR A O 1
ATOM 1337 N N . TRP A 1 178 ? -4.672 4.195 -5.181 1.00 97.88 178 TRP A N 1
ATOM 1338 C CA . TRP A 1 178 ? -5.250 2.865 -5.073 1.00 97.88 178 TRP A CA 1
ATOM 1339 C C . TRP A 1 178 ? -5.395 2.407 -3.616 1.00 97.88 178 TRP A C 1
ATOM 1341 O O . TRP A 1 178 ? -6.480 1.975 -3.221 1.00 97.88 178 TRP A O 1
ATOM 1351 N N . LEU A 1 179 ? -4.347 2.552 -2.797 1.00 98.12 179 LEU A N 1
ATOM 1352 C CA . LEU A 1 179 ? -4.386 2.204 -1.372 1.00 98.12 179 LEU A CA 1
ATOM 1353 C C . LEU A 1 179 ? -5.397 3.065 -0.613 1.00 98.12 179 LEU A C 1
ATOM 1355 O O . LEU A 1 179 ? -6.129 2.563 0.241 1.00 98.12 179 LEU A O 1
ATOM 1359 N N . LYS A 1 180 ? -5.488 4.354 -0.941 1.00 96.81 180 LYS A N 1
ATOM 1360 C CA . LYS A 1 180 ? -6.478 5.244 -0.342 1.00 96.81 180 LYS A CA 1
ATOM 1361 C C . LYS A 1 180 ? -7.907 4.806 -0.657 1.00 96.81 180 LYS A C 1
ATOM 1363 O O . LYS A 1 180 ? -8.733 4.711 0.250 1.00 96.81 180 LYS A O 1
ATOM 1368 N N . ASP A 1 181 ? -8.184 4.514 -1.919 1.00 97.06 181 ASP A N 1
ATOM 1369 C CA . ASP A 1 181 ? -9.537 4.221 -2.382 1.00 97.06 181 ASP A CA 1
ATOM 1370 C C . ASP A 1 181 ? -10.010 2.818 -1.987 1.00 97.06 181 ASP A C 1
ATOM 1372 O O . ASP A 1 181 ? -11.211 2.626 -1.800 1.00 97.06 181 ASP A O 1
ATOM 1376 N N . ASN A 1 182 ? -9.096 1.853 -1.820 1.00 97.12 182 ASN A N 1
ATOM 1377 C CA . ASN A 1 182 ? -9.449 0.443 -1.602 1.00 97.12 182 ASN A CA 1
ATOM 1378 C C . ASN A 1 182 ? -9.133 -0.090 -0.201 1.00 97.12 182 ASN A C 1
ATOM 1380 O O . ASN A 1 182 ? -9.759 -1.059 0.213 1.00 97.12 182 ASN A O 1
ATOM 1384 N N . LEU A 1 183 ? -8.174 0.502 0.518 1.00 97.69 183 LEU A N 1
ATOM 1385 C CA . LEU A 1 183 ? -7.819 0.084 1.876 1.00 97.69 183 LEU A CA 1
ATOM 1386 C C . LEU A 1 183 ? -8.227 1.145 2.897 1.00 97.69 183 LEU A C 1
ATOM 1388 O O . LEU A 1 183 ? -9.045 0.858 3.768 1.00 97.69 183 LEU A O 1
ATOM 1392 N N . VAL A 1 184 ? -7.710 2.375 2.777 1.00 97.25 184 VAL A N 1
ATOM 1393 C CA . VAL A 1 184 ? -7.956 3.445 3.767 1.00 97.25 184 VAL A CA 1
ATOM 1394 C C . VAL A 1 184 ? -9.451 3.728 3.908 1.00 97.25 184 VAL A C 1
ATOM 1396 O O . VAL A 1 184 ? -9.950 3.870 5.021 1.00 97.25 184 VAL A O 1
ATOM 1399 N N . SER A 1 185 ? -10.178 3.765 2.791 1.00 96.62 185 SER A N 1
ATOM 1400 C CA . SER A 1 185 ? -11.625 4.005 2.751 1.00 96.62 185 SER A CA 1
ATOM 1401 C C . SER A 1 185 ? -12.464 2.965 3.511 1.00 96.62 185 SER A C 1
ATOM 1403 O O . SER A 1 185 ? -13.603 3.261 3.872 1.00 96.62 185 SER A O 1
ATOM 1405 N N . SER A 1 186 ? -11.920 1.769 3.764 1.00 96.81 186 SER A N 1
ATOM 1406 C CA . SER A 1 186 ? -12.606 0.676 4.468 1.00 96.81 186 SER A CA 1
ATOM 1407 C C . SER A 1 186 ? -12.390 0.688 5.988 1.00 96.81 186 SER A C 1
ATOM 1409 O O . SER A 1 186 ? -13.114 0.002 6.718 1.00 96.81 186 SER A O 1
ATOM 1411 N N . ILE A 1 187 ? -11.406 1.459 6.467 1.00 97.50 187 ILE A N 1
ATOM 1412 C CA . ILE A 1 187 ? -11.028 1.514 7.881 1.00 97.50 187 ILE A CA 1
ATOM 1413 C C . ILE A 1 187 ? -12.118 2.217 8.687 1.00 97.50 187 ILE A C 1
ATOM 1415 O O . ILE A 1 187 ? -12.569 3.315 8.352 1.00 97.50 187 ILE A O 1
ATOM 1419 N N . ARG A 1 188 ? -12.505 1.597 9.801 1.00 95.88 188 ARG A N 1
ATOM 1420 C CA . ARG A 1 188 ? -13.520 2.105 10.725 1.00 95.88 188 ARG A CA 1
ATOM 1421 C C . ARG A 1 188 ? -13.123 1.873 12.178 1.00 95.88 188 ARG A C 1
ATOM 1423 O O . ARG A 1 188 ? -12.510 0.864 12.513 1.00 95.88 188 ARG A O 1
ATOM 1430 N N . ALA A 1 189 ? -13.482 2.832 13.029 1.00 94.56 189 ALA A N 1
ATOM 1431 C CA . ALA A 1 189 ? -13.320 2.724 14.475 1.00 94.56 189 ALA A CA 1
ATOM 1432 C C . ALA A 1 189 ? -14.188 1.591 15.039 1.00 94.56 189 ALA A C 1
ATOM 1434 O O . ALA A 1 189 ? -15.286 1.350 14.528 1.00 94.56 189 ALA A O 1
ATOM 1435 N N . LYS A 1 190 ? -13.707 0.949 16.104 1.00 92.25 190 LYS A N 1
ATOM 1436 C CA . LYS A 1 190 ? -14.468 -0.030 16.891 1.00 92.25 190 LYS A CA 1
ATOM 1437 C C . LYS A 1 190 ? -15.152 0.600 18.101 1.00 92.25 190 LYS A C 1
ATOM 1439 O O . LYS A 1 190 ? -14.619 1.594 18.643 1.00 92.25 190 LYS A O 1
#

Secondary structure (DSSP, 8-state):
----------------------------PPPHHHHHHHEEE-SSEEEE--GGGTTTEEEEEETTEEEEEESSS-SSS--SEEEEEEESSS----B-SSEEEEEEEEETTEEEEEEEE-HHHHHHTT---S------HHHHHHHHHHHHTT---HHHHHHTB-TTS-BSS-GGGHHHHHHHHHTGGG-EE-

Radius of gyration: 26.39 Å; Cα contacts (8 Å, |Δi|>4): 305; chains: 1; bounding box: 69×66×82 Å

Solvent-accessible surface area (backbone atoms only — not comparable to full-atom values): 11223 Å² total; per-residue (Å²): 137,84,88,77,90,83,89,88,84,90,84,89,82,87,86,82,85,87,79,82,80,77,82,74,83,78,86,74,75,79,48,75,70,55,50,59,75,38,48,46,76,47,69,60,34,32,33,42,59,41,77,83,46,64,96,44,53,43,81,45,78,57,58,54,40,34,42,33,27,36,58,91,54,66,91,54,101,66,46,50,30,39,34,35,69,44,83,39,58,63,82,72,97,55,70,59,90,38,35,28,64,46,40,70,47,67,55,74,64,21,19,40,37,35,36,34,63,31,45,37,38,32,62,34,34,66,46,60,52,105,68,74,62,82,86,44,74,67,54,44,34,52,44,30,21,65,36,28,70,65,74,44,57,35,70,66,45,20,72,44,32,38,63,85,49,55,51,82,76,54,63,65,58,48,30,38,54,41,41,27,70,45,39,51,68,46,54,42,77,107